Protein AF-0000000078039400 (afdb_homodimer)

Foldseek 3Di:
DAQFPDDDPPDDDDLCVVEPADPQDKDKDWGHDDPFKTKMKMKDAAFDKDDKDFAQFKKKKAWQAAWKWKDWAHDIDIAHHGGMDIHGHPTIMMIHCNHITMIIMMTGHDDD/DAQFPDDDPPDDDDLCVVEPADPQDKDKDWGHDDPFKTKMKMKDAAFDKDDKDFAQFKKKKAWQAAWKWKDWAHDIDIAHHGDMDIHGHPTIMMIHCNHITMIIMMTGHDDD

InterPro domains:
  IPR011051 RmlC-like cupin domain superfamily [SSF51182] (4-109)
  IPR013096 Cupin 2, conserved barrel [PF07883] (41-107)
  IPR014710 RmlC-like jelly roll fold [G3DSA:2.60.120.10] (1-111)

Secondary structure (DSSP, 8-state):
--SS-SS-BT--EEHHHHS---TT-EEEEEEEE-SSEEEEEEEE-TT-EEEEE--SSEEEEEEEESEEEEEETTEEEEEETTEEEEEPTTS-EEEE-SS-EEEEEEEE----/--SS-SS-BT--EEHHHHS---TT-EEEEEEEE-SSEEEEEEEE-TT-EEEEE--SSEEEEEEEESEEEEEETTEEEEEETTEEEEEPTTS-EEEE-SS-EEEEEEEE----

Organism: NCBI:txid764290

pLDDT: mean 97.68, std 2.99, range [77.19, 98.94]

Sequence (224 aa):
MAYIEKLAPAKVVDLKDEVPIEEEQMLSRTLVQRKDLGMTVFSLDKGQEIARHKSPGDAMVNLLSGQAKIEIGDEEFLVKAGQTILMPAGIPHALYAQEAFQMLLVVVKPEAMAYIEKLAPAKVVDLKDEVPIEEEQMLSRTLVQRKDLGMTVFSLDKGQEIARHKSPGDAMVNLLSGQAKIEIGDEEFLVKAGQTILMPAGIPHALYAQEAFQMLLVVVKPEA

Structure (mmCIF, N/CA/C/O backbone):
data_AF-0000000078039400-model_v1
#
loop_
_entity.id
_entity.type
_entity.pdbx_description
1 polymer 'Uncharacterized conserved protein, contains double-stranded beta-helix domain'
#
loop_
_atom_site.group_PDB
_atom_site.id
_atom_site.type_symbol
_atom_site.label_atom_id
_atom_site.label_alt_id
_atom_site.label_comp_id
_atom_site.label_asym_id
_atom_site.label_entity_id
_atom_site.label_seq_id
_atom_site.pdbx_PDB_ins_code
_atom_site.Cartn_x
_atom_site.Cartn_y
_atom_site.Cartn_z
_atom_site.occupancy
_atom_site.B_iso_or_equiv
_atom_site.auth_seq_id
_atom_site.auth_comp_id
_atom_site.auth_asym_id
_atom_site.auth_atom_id
_atom_site.pdbx_PDB_model_num
ATOM 1 N N . MET A 1 1 ? -6.129 -2.264 -20.484 1 77.88 1 MET A N 1
ATOM 2 C CA . MET A 1 1 ? -6.57 -1.128 -19.672 1 77.88 1 MET A CA 1
ATOM 3 C C . MET A 1 1 ? -5.836 -1.086 -18.344 1 77.88 1 MET A C 1
ATOM 5 O O . MET A 1 1 ? -5.598 -2.127 -17.719 1 77.88 1 MET A O 1
ATOM 9 N N . ALA A 1 2 ? -5.195 0.028 -18.031 1 93.25 2 ALA A N 1
ATOM 10 C CA . ALA A 1 2 ? -4.43 0.16 -16.781 1 93.25 2 ALA A CA 1
ATOM 11 C C . ALA A 1 2 ? -5.293 0.722 -15.664 1 93.25 2 ALA A C 1
ATOM 13 O O . ALA A 1 2 ? -5.977 1.731 -15.844 1 93.25 2 ALA A O 1
ATOM 14 N N . TYR A 1 3 ? -5.422 0.014 -14.555 1 97.5 3 TYR A N 1
ATOM 15 C CA . TYR A 1 3 ? -6.195 0.441 -13.391 1 97.5 3 TYR A CA 1
ATOM 16 C C . TYR A 1 3 ? -5.301 1.097 -12.352 1 97.5 3 TYR A C 1
ATOM 18 O O . TYR A 1 3 ? -5.785 1.795 -11.461 1 97.5 3 TYR A O 1
ATOM 26 N N . ILE A 1 4 ? -4.023 0.797 -12.359 1 98 4 ILE A N 1
ATOM 27 C CA . ILE A 1 4 ? -2.969 1.499 -11.633 1 98 4 ILE A CA 1
ATOM 28 C C . ILE A 1 4 ? -2.033 2.191 -12.625 1 98 4 ILE A C 1
ATOM 30 O O . ILE A 1 4 ? -1.442 1.539 -13.492 1 98 4 ILE A O 1
ATOM 34 N N . GLU A 1 5 ? -1.895 3.457 -12.406 1 95.81 5 GLU A N 1
ATOM 35 C CA . GLU A 1 5 ? -1.202 4.254 -13.414 1 95.81 5 GLU A CA 1
ATOM 36 C C . GLU A 1 5 ? 0.209 4.617 -12.961 1 95.81 5 GLU A C 1
ATOM 38 O O . GLU A 1 5 ? 0.554 4.438 -11.789 1 95.81 5 GLU A O 1
ATOM 43 N N . LYS A 1 6 ? 1.07 4.969 -13.938 1 93.81 6 LYS A N 1
ATOM 44 C CA . LYS A 1 6 ? 2.367 5.605 -13.734 1 93.81 6 LYS A CA 1
ATOM 45 C C . LYS A 1 6 ? 3.377 4.625 -13.148 1 93.81 6 LYS A C 1
ATOM 47 O O . LYS A 1 6 ? 4.387 5.035 -12.57 1 93.81 6 LYS A O 1
ATOM 52 N N . LEU A 1 7 ? 3.064 3.4 -13.016 1 94.94 7 LEU A N 1
ATOM 53 C CA . LEU A 1 7 ? 4.008 2.342 -12.672 1 94.94 7 LEU A CA 1
ATOM 54 C C . LEU A 1 7 ? 4.168 1.359 -13.828 1 94.94 7 LEU A C 1
ATOM 56 O O . LEU A 1 7 ? 3.176 0.858 -14.359 1 94.94 7 LEU A O 1
ATOM 60 N N . ALA A 1 8 ? 5.367 1.134 -14.281 1 93.06 8 ALA A N 1
ATOM 61 C CA . ALA A 1 8 ? 5.609 0.187 -15.367 1 93.06 8 ALA A CA 1
ATOM 62 C C . ALA A 1 8 ? 5.121 -1.21 -14.992 1 93.06 8 ALA A C 1
ATOM 64 O O . ALA A 1 8 ? 5.48 -1.737 -13.938 1 93.06 8 ALA A O 1
ATOM 65 N N . PRO A 1 9 ? 4.293 -1.768 -15.836 1 94.5 9 PRO A N 1
ATOM 66 C CA . PRO A 1 9 ? 3.854 -3.135 -15.547 1 94.5 9 PRO A CA 1
ATOM 67 C C . PRO A 1 9 ? 4.973 -4.16 -15.703 1 94.5 9 PRO A C 1
ATOM 69 O O . PRO A 1 9 ? 5.867 -3.98 -16.531 1 94.5 9 PRO A O 1
ATOM 72 N N . ALA A 1 10 ? 4.918 -5.203 -14.859 1 95.69 10 ALA A N 1
ATOM 73 C CA . ALA A 1 10 ? 5.863 -6.312 -14.945 1 95.69 10 ALA A CA 1
ATOM 74 C C . ALA A 1 10 ? 7.305 -5.812 -14.906 1 95.69 10 ALA A C 1
ATOM 76 O O . ALA A 1 10 ? 8.125 -6.191 -15.742 1 95.69 10 ALA A O 1
ATOM 77 N N . LYS A 1 11 ? 7.578 -4.941 -14.078 1 97.38 11 LYS A N 1
ATOM 78 C CA . LYS A 1 11 ? 8.906 -4.426 -13.75 1 97.38 11 LYS A CA 1
ATOM 79 C C . LYS A 1 11 ? 9.07 -4.242 -12.242 1 97.38 11 LYS A C 1
ATOM 81 O O . LYS A 1 11 ? 8.203 -3.68 -11.586 1 97.38 11 LYS A O 1
ATOM 86 N N . VAL A 1 12 ? 10.211 -4.742 -11.703 1 98.62 12 VAL A N 1
ATOM 87 C CA . VAL A 1 12 ? 10.508 -4.543 -10.289 1 98.62 12 VAL A CA 1
ATOM 88 C C . VAL A 1 12 ? 10.969 -3.107 -10.055 1 98.62 12 VAL A C 1
ATOM 90 O O . VAL A 1 12 ? 11.914 -2.639 -10.695 1 98.62 12 VAL A O 1
ATOM 93 N N . VAL A 1 13 ? 10.312 -2.438 -9.156 1 98.44 13 VAL A N 1
ATOM 94 C CA . VAL A 1 13 ? 10.695 -1.056 -8.891 1 98.44 13 VAL A CA 1
ATOM 95 C C . VAL A 1 13 ? 10.781 -0.83 -7.379 1 98.44 13 VAL A C 1
ATOM 97 O O . VAL A 1 13 ? 10.242 -1.616 -6.594 1 98.44 13 VAL A O 1
ATOM 100 N N . ASP A 1 14 ? 11.539 0.133 -6.957 1 98.44 14 ASP A N 1
ATOM 101 C CA . ASP A 1 14 ? 11.469 0.729 -5.625 1 98.44 14 ASP A CA 1
ATOM 102 C C . ASP A 1 14 ? 10.625 2.004 -5.641 1 98.44 14 ASP A C 1
ATOM 104 O O . ASP A 1 14 ? 11 2.994 -6.27 1 98.44 14 ASP A O 1
ATOM 108 N N . LEU A 1 15 ? 9.5 2.008 -4.953 1 98.56 15 LEU A N 1
ATOM 109 C CA . LEU A 1 15 ? 8.609 3.164 -4.98 1 98.56 15 LEU A CA 1
ATOM 110 C C . LEU A 1 15 ? 9.352 4.434 -4.582 1 98.56 15 LEU A C 1
ATOM 112 O O . LEU A 1 15 ? 9.016 5.527 -5.043 1 98.56 15 LEU A O 1
ATOM 116 N N . LYS A 1 16 ? 10.367 4.324 -3.807 1 98.5 16 LYS A N 1
ATOM 117 C CA . LYS A 1 16 ? 11.172 5.469 -3.393 1 98.5 16 LYS A CA 1
ATOM 118 C C . LYS A 1 16 ? 11.828 6.141 -4.594 1 98.5 16 LYS A C 1
ATOM 120 O O . LYS A 1 16 ? 11.953 7.367 -4.637 1 98.5 16 LYS A O 1
ATOM 125 N N . ASP A 1 17 ? 12.141 5.312 -5.543 1 97.94 17 ASP A N 1
ATOM 126 C CA . ASP A 1 17 ? 12.812 5.84 -6.727 1 97.94 17 ASP A CA 1
ATOM 127 C C . ASP A 1 17 ? 11.828 6.59 -7.625 1 97.94 17 ASP A C 1
ATOM 129 O O . ASP A 1 17 ? 12.242 7.391 -8.469 1 97.94 17 ASP A O 1
ATOM 133 N N . GLU A 1 18 ? 10.547 6.301 -7.477 1 97.62 18 GLU A N 1
ATOM 134 C CA . GLU A 1 18 ? 9.516 6.969 -8.266 1 97.62 18 GLU A CA 1
ATOM 135 C C . GLU A 1 18 ? 9.305 8.406 -7.785 1 97.62 18 GLU A C 1
ATOM 137 O O . GLU A 1 18 ? 8.789 9.242 -8.531 1 97.62 18 GLU A O 1
ATOM 142 N N . VAL A 1 19 ? 9.625 8.656 -6.523 1 98.5 19 VAL A N 1
ATOM 143 C CA . VAL A 1 19 ? 9.484 9.977 -5.918 1 98.5 19 VAL A CA 1
ATOM 144 C C . VAL A 1 19 ? 10.719 10.289 -5.074 1 98.5 19 VAL A C 1
ATOM 146 O O . VAL A 1 19 ? 10.641 10.359 -3.846 1 98.5 19 VAL A O 1
ATOM 149 N N . PRO A 1 20 ? 11.875 10.477 -5.668 1 98.5 20 PRO A N 1
ATOM 150 C CA . PRO A 1 20 ? 13.086 10.758 -4.887 1 98.5 20 PRO A CA 1
ATOM 151 C C . PRO A 1 20 ? 12.938 11.992 -3.996 1 98.5 20 PRO A C 1
ATOM 153 O O . PRO A 1 20 ? 12.117 12.867 -4.277 1 98.5 20 PRO A O 1
ATOM 156 N N . ILE A 1 21 ? 13.695 12.016 -2.928 1 98.62 21 ILE A N 1
ATOM 157 C CA . ILE A 1 21 ? 13.719 13.195 -2.066 1 98.62 21 ILE A CA 1
ATOM 158 C C . ILE A 1 21 ? 14.445 14.336 -2.777 1 98.62 21 ILE A C 1
ATOM 160 O O . ILE A 1 21 ? 15.555 14.156 -3.287 1 98.62 21 ILE A O 1
ATOM 164 N N . GLU A 1 22 ? 13.695 15.445 -2.887 1 98.31 22 GLU A N 1
ATOM 165 C CA . GLU A 1 22 ? 14.273 16.641 -3.479 1 98.31 22 GLU A CA 1
ATOM 166 C C . GLU A 1 22 ? 14.289 17.797 -2.484 1 98.31 22 GLU A C 1
ATOM 168 O O . GLU A 1 22 ? 13.344 17.969 -1.715 1 98.31 22 GLU A O 1
ATOM 173 N N . GLU A 1 23 ? 15.281 18.578 -2.607 1 97.69 23 GLU A N 1
ATOM 174 C CA . GLU A 1 23 ? 15.508 19.641 -1.636 1 97.69 23 GLU A CA 1
ATOM 175 C C . GLU A 1 23 ? 14.328 20.609 -1.599 1 97.69 23 GLU A C 1
ATOM 177 O O . GLU A 1 23 ? 13.914 21.125 -2.635 1 97.69 23 GLU A O 1
ATOM 182 N N . GLU A 1 24 ? 13.82 20.734 -0.396 1 97.62 24 GLU A N 1
ATOM 183 C CA . GLU A 1 24 ? 12.781 21.703 -0.08 1 97.62 24 GLU A CA 1
ATOM 184 C C . GLU A 1 24 ? 11.555 21.516 -0.961 1 97.62 24 GLU A C 1
ATOM 186 O O . GLU A 1 24 ? 10.898 22.484 -1.36 1 97.62 24 GLU A O 1
ATOM 191 N N . GLN A 1 25 ? 11.312 20.297 -1.341 1 97.25 25 GLN A N 1
ATOM 192 C CA . GLN A 1 25 ? 10.211 20.016 -2.252 1 97.25 25 GLN A CA 1
ATOM 193 C C . GLN A 1 25 ? 9.406 18.797 -1.787 1 97.25 25 GLN A C 1
ATOM 195 O O . GLN A 1 25 ? 9.891 18 -0.979 1 97.25 25 GLN A O 1
ATOM 200 N N . MET A 1 26 ? 8.203 18.812 -2.104 1 97.94 26 MET A N 1
ATOM 201 C CA . MET A 1 26 ? 7.375 17.609 -2.062 1 97.94 26 MET A CA 1
ATOM 202 C C . MET A 1 26 ? 7.117 17.078 -3.469 1 97.94 26 MET A C 1
ATOM 204 O O . MET A 1 26 ? 6.789 17.844 -4.375 1 97.94 26 MET A O 1
ATOM 208 N N . LEU A 1 27 ? 7.418 15.852 -3.705 1 98.44 27 LEU A N 1
ATOM 209 C CA . LEU A 1 27 ? 7.059 15.203 -4.961 1 98.44 27 LEU A CA 1
ATOM 210 C C . LEU A 1 27 ? 5.965 14.164 -4.742 1 98.44 27 LEU A C 1
ATOM 212 O O . LEU A 1 27 ? 5.805 13.648 -3.635 1 98.44 27 LEU A O 1
ATOM 216 N N . SER A 1 28 ? 5.223 13.953 -5.719 1 98.44 28 SER A N 1
ATOM 217 C CA . SER A 1 28 ? 4.184 12.938 -5.637 1 98.44 28 SER A CA 1
ATOM 218 C C . SER A 1 28 ? 3.98 12.242 -6.98 1 98.44 28 SER A C 1
ATOM 220 O O . SER A 1 28 ? 4.359 12.781 -8.023 1 98.44 28 SER A O 1
ATOM 222 N N . ARG A 1 29 ? 3.576 11.102 -6.922 1 98.44 29 ARG A N 1
ATOM 223 C CA . ARG A 1 29 ? 3.15 10.312 -8.07 1 98.44 29 ARG A CA 1
ATOM 224 C C . ARG A 1 29 ? 1.828 9.602 -7.781 1 98.44 29 ARG A C 1
ATOM 226 O O . ARG A 1 29 ? 1.763 8.719 -6.922 1 98.44 29 ARG A O 1
ATOM 233 N N . THR A 1 30 ? 0.755 9.977 -8.516 1 98.69 30 THR A N 1
ATOM 234 C CA . THR A 1 30 ? -0.566 9.391 -8.312 1 98.69 30 THR A CA 1
ATOM 235 C C . THR A 1 30 ? -0.722 8.109 -9.117 1 98.69 30 THR A C 1
ATOM 237 O O . THR A 1 30 ? -0.57 8.117 -10.344 1 98.69 30 THR A O 1
ATOM 240 N N . LEU A 1 31 ? -1.047 7.09 -8.469 1 98.69 31 LEU A N 1
ATOM 241 C CA . LEU A 1 31 ? -1.173 5.781 -9.102 1 98.69 31 LEU A CA 1
ATOM 242 C C . LEU A 1 31 ? -2.629 5.484 -9.445 1 98.69 31 LEU A C 1
ATOM 244 O O . LEU A 1 31 ? -2.912 4.789 -10.422 1 98.69 31 LEU A O 1
ATOM 248 N N . VAL A 1 32 ? -3.516 5.898 -8.594 1 98.62 32 VAL A N 1
ATOM 249 C CA . VAL A 1 32 ? -4.953 5.734 -8.766 1 98.62 32 VAL A CA 1
ATOM 250 C C . VAL A 1 32 ? -5.68 6.988 -8.281 1 98.62 32 VAL A C 1
ATOM 252 O O . VAL A 1 32 ? -5.391 7.5 -7.199 1 98.62 32 VAL A O 1
ATOM 255 N N . GLN A 1 33 ? -6.547 7.5 -9.039 1 97.69 33 GLN A N 1
ATOM 256 C CA . GLN A 1 33 ? -7.43 8.602 -8.664 1 97.69 33 GLN A CA 1
ATOM 257 C C . GLN A 1 33 ? -8.867 8.32 -9.102 1 97.69 33 GLN A C 1
ATOM 259 O O . GLN A 1 33 ? -9.219 8.508 -10.266 1 97.69 33 GLN A O 1
ATOM 264 N N . ARG A 1 34 ? -9.617 7.828 -8.234 1 97.5 34 ARG A N 1
ATOM 265 C CA . ARG A 1 34 ? -11.039 7.547 -8.406 1 97.5 34 ARG A CA 1
ATOM 266 C C . ARG A 1 34 ? -11.867 8.273 -7.352 1 97.5 34 ARG A C 1
ATOM 268 O O . ARG A 1 34 ? -11.32 8.82 -6.391 1 97.5 34 ARG A O 1
ATOM 275 N N . LYS A 1 35 ? -13.188 8.344 -7.582 1 96.5 35 LYS A N 1
ATOM 276 C CA . LYS A 1 35 ? -14.086 8.961 -6.605 1 96.5 35 LYS A CA 1
ATOM 277 C C . LYS A 1 35 ? -13.992 8.258 -5.254 1 96.5 35 LYS A C 1
ATOM 279 O O . LYS A 1 35 ? -14.078 8.898 -4.207 1 96.5 35 LYS A O 1
ATOM 284 N N . ASP A 1 36 ? -13.758 6.898 -5.262 1 97.62 36 ASP A N 1
ATOM 285 C CA . ASP A 1 36 ? -13.836 6.145 -4.012 1 97.62 36 ASP A CA 1
ATOM 286 C C . ASP A 1 36 ? -12.461 5.613 -3.607 1 97.62 36 ASP A C 1
ATOM 288 O O . ASP A 1 36 ? -12.344 4.836 -2.658 1 97.62 36 ASP A O 1
ATOM 292 N N . LEU A 1 37 ? -11.438 6.008 -4.371 1 98.44 37 LEU A N 1
ATOM 293 C CA . LEU A 1 37 ? -10.109 5.473 -4.09 1 98.44 37 LEU A CA 1
ATOM 294 C C . LEU A 1 37 ? -9.023 6.445 -4.531 1 98.44 37 LEU A C 1
ATOM 296 O O . LEU A 1 37 ? -9.086 7 -5.633 1 98.44 37 LEU A O 1
ATOM 300 N N . GLY A 1 38 ? -8.062 6.703 -3.746 1 98.5 38 GLY A N 1
ATOM 301 C CA . GLY A 1 38 ? -6.82 7.371 -4.09 1 98.5 38 GLY A CA 1
ATOM 302 C C . GLY A 1 38 ? -5.586 6.598 -3.666 1 98.5 38 GLY A C 1
ATOM 303 O O . GLY A 1 38 ? -5.547 6.035 -2.568 1 98.5 38 GLY A O 1
ATOM 304 N N . MET A 1 39 ? -4.629 6.43 -4.504 1 98.88 39 MET A N 1
ATOM 305 C CA . MET A 1 39 ? -3.32 5.852 -4.207 1 98.88 39 MET A CA 1
ATOM 306 C C . MET A 1 39 ? -2.199 6.746 -4.734 1 98.88 39 MET A C 1
ATOM 308 O O . MET A 1 39 ? -2.156 7.059 -5.926 1 98.88 39 MET A O 1
ATOM 312 N N . THR A 1 40 ? -1.377 7.195 -3.887 1 98.88 40 THR A N 1
ATOM 313 C CA . THR A 1 40 ? -0.328 8.141 -4.258 1 98.88 40 THR A CA 1
ATOM 314 C C . THR A 1 40 ? 0.963 7.836 -3.504 1 98.88 40 THR A C 1
ATOM 316 O O . THR A 1 40 ? 0.932 7.52 -2.312 1 98.88 40 THR A O 1
ATOM 319 N N . VAL A 1 41 ? 2.092 7.926 -4.168 1 98.88 41 VAL A N 1
ATOM 320 C CA . VAL A 1 41 ? 3.396 7.918 -3.518 1 98.88 41 VAL A CA 1
ATOM 321 C C . VAL A 1 41 ? 3.896 9.352 -3.348 1 98.88 41 VAL A C 1
ATOM 323 O O . VAL A 1 41 ? 3.785 10.164 -4.266 1 98.88 41 VAL A O 1
ATOM 326 N N . PHE A 1 42 ? 4.391 9.641 -2.16 1 98.88 42 PHE A N 1
ATOM 327 C CA . PHE A 1 42 ? 4.883 10.977 -1.853 1 98.88 42 PHE A CA 1
ATOM 328 C C . PHE A 1 42 ? 6.332 10.922 -1.378 1 98.88 42 PHE A C 1
ATOM 330 O O . PHE A 1 42 ? 6.758 9.938 -0.776 1 98.88 42 PHE A O 1
ATOM 337 N N . SER A 1 43 ? 7.004 11.984 -1.6 1 98.88 43 SER A N 1
ATOM 338 C CA . SER A 1 43 ? 8.234 12.305 -0.881 1 98.88 43 SER A CA 1
ATOM 339 C C . SER A 1 43 ? 8.211 13.734 -0.348 1 98.88 43 SER A C 1
ATOM 341 O O . SER A 1 43 ? 7.727 14.648 -1.024 1 98.88 43 SER A O 1
ATOM 343 N N . LEU A 1 44 ? 8.586 13.906 0.776 1 98.88 44 LEU A N 1
ATOM 344 C CA . LEU A 1 44 ? 8.703 15.211 1.414 1 98.88 44 LEU A CA 1
ATOM 345 C C . LEU A 1 44 ? 10.102 15.406 1.99 1 98.88 44 LEU A C 1
ATOM 347 O O . LEU A 1 44 ? 10.586 14.578 2.762 1 98.88 44 LEU A O 1
ATOM 351 N N . ASP A 1 45 ? 10.727 16.484 1.604 1 98.81 45 ASP A N 1
ATOM 352 C CA . ASP A 1 45 ? 11.992 16.844 2.256 1 98.81 45 ASP A CA 1
ATOM 353 C C . ASP A 1 45 ? 11.75 17.312 3.688 1 98.81 45 ASP A C 1
ATOM 355 O O . ASP A 1 45 ? 10.625 17.672 4.055 1 98.81 45 ASP A O 1
ATOM 359 N N . LYS A 1 46 ? 12.828 17.188 4.477 1 98.44 46 LYS A N 1
ATOM 360 C CA . LYS A 1 46 ? 12.766 17.688 5.852 1 98.44 46 LYS A CA 1
ATOM 361 C C . LYS A 1 46 ? 12.156 19.078 5.91 1 98.44 46 LYS A C 1
ATOM 363 O O . LYS A 1 46 ? 12.508 19.953 5.113 1 98.44 46 LYS A O 1
ATOM 368 N N . GLY A 1 47 ? 11.188 19.234 6.766 1 97.81 47 GLY A N 1
ATOM 369 C CA . GLY A 1 47 ? 10.594 20.547 6.984 1 97.81 47 GLY A CA 1
ATOM 370 C C . GLY A 1 47 ? 9.328 20.766 6.172 1 97.81 47 GLY A C 1
ATOM 371 O O . GLY A 1 47 ? 8.547 21.672 6.469 1 97.81 47 GLY A O 1
ATOM 372 N N . GLN A 1 48 ? 9.078 20.031 5.133 1 98.38 48 GLN A N 1
ATOM 373 C CA . GLN A 1 48 ? 7.844 20.109 4.359 1 98.38 48 GLN A CA 1
ATOM 374 C C . GLN A 1 48 ? 6.68 19.484 5.121 1 98.38 48 GLN A C 1
ATOM 376 O O . GLN A 1 48 ? 6.887 18.75 6.098 1 98.38 48 GLN A O 1
ATOM 381 N N . GLU A 1 49 ? 5.5 19.859 4.684 1 98.19 49 GLU A N 1
ATOM 382 C CA . GLU A 1 49 ? 4.324 19.344 5.379 1 98.19 49 GLU A CA 1
ATOM 383 C C . GLU A 1 49 ? 3.141 19.188 4.43 1 98.19 49 GLU A C 1
ATOM 385 O O . GLU A 1 49 ? 3.117 19.797 3.357 1 98.19 49 GLU A O 1
ATOM 390 N N . ILE A 1 50 ? 2.295 18.281 4.723 1 98.44 50 ILE A N 1
ATOM 391 C CA . ILE A 1 50 ? 0.93 18.266 4.207 1 98.44 50 ILE A CA 1
ATOM 392 C C . ILE A 1 50 ? -0.02 18.875 5.234 1 98.44 50 ILE A C 1
ATOM 394 O O . ILE A 1 50 ? -0.187 18.328 6.332 1 98.44 50 ILE A O 1
ATOM 398 N N . ALA A 1 51 ? -0.605 19.906 4.895 1 98.12 51 ALA A N 1
ATOM 399 C CA . ALA A 1 51 ? -1.385 20.734 5.809 1 98.12 51 ALA A CA 1
ATOM 400 C C . ALA A 1 51 ? -2.584 19.953 6.355 1 98.12 51 ALA A C 1
ATOM 402 O O . ALA A 1 51 ? -3.055 19 5.73 1 98.12 51 ALA A O 1
ATOM 403 N N . ARG A 1 52 ? -3.041 20.422 7.52 1 98.44 52 ARG A N 1
ATOM 404 C CA . ARG A 1 52 ? -4.172 19.797 8.203 1 98.44 52 ARG A CA 1
ATOM 405 C C . ARG A 1 52 ? -5.426 19.844 7.336 1 98.44 52 ARG A C 1
ATOM 407 O O . ARG A 1 52 ? -5.785 20.891 6.797 1 98.44 52 ARG A O 1
ATOM 414 N N . HIS A 1 53 ? -6.074 18.719 7.105 1 98.44 53 HIS A N 1
ATOM 415 C CA . HIS A 1 53 ? -7.301 18.594 6.332 1 98.44 53 HIS A CA 1
ATOM 416 C C . HIS A 1 53 ? -8.07 17.328 6.734 1 98.44 53 HIS A C 1
ATOM 418 O O . HIS A 1 53 ? -7.613 16.562 7.578 1 98.44 53 HIS A O 1
ATOM 424 N N . LYS A 1 54 ? -9.25 17.156 6.234 1 97.38 54 LYS A N 1
ATOM 425 C CA . LYS A 1 54 ? -10.047 15.945 6.469 1 97.38 54 LYS A CA 1
ATOM 426 C C . LYS A 1 54 ? -10.32 15.211 5.16 1 97.38 54 LYS A C 1
ATOM 428 O O . LYS A 1 54 ? -10.383 15.82 4.094 1 97.38 54 LYS A O 1
ATOM 433 N N . SER A 1 55 ? -10.391 13.938 5.203 1 96.75 55 SER A N 1
ATOM 434 C CA . SER A 1 55 ? -10.766 13.094 4.074 1 96.75 55 SER A CA 1
ATOM 435 C C . SER A 1 55 ? -12.109 12.414 4.324 1 96.75 55 SER A C 1
ATOM 437 O O . SER A 1 55 ? -12.398 12 5.445 1 96.75 55 SER A O 1
ATOM 439 N N . PRO A 1 56 ? -12.93 12.305 3.291 1 97.19 56 PRO A N 1
ATOM 440 C CA . PRO A 1 56 ? -14.18 11.555 3.453 1 97.19 56 PRO A CA 1
ATOM 441 C C . PRO A 1 56 ? -13.953 10.055 3.625 1 97.19 56 PRO A C 1
ATOM 443 O O . PRO A 1 56 ? -14.891 9.312 3.924 1 97.19 56 PRO A O 1
ATOM 446 N N . GLY A 1 57 ? -12.773 9.547 3.471 1 98.31 57 GLY A N 1
ATOM 447 C CA . GLY A 1 57 ? -12.422 8.141 3.607 1 98.31 57 GLY A CA 1
ATOM 448 C C . GLY A 1 57 ? -11.305 7.906 4.605 1 98.31 57 GLY A C 1
ATOM 449 O O . GLY A 1 57 ? -10.75 8.859 5.164 1 98.31 57 GLY A O 1
ATOM 450 N N . ASP A 1 58 ? -11.055 6.656 4.887 1 98.75 58 ASP A N 1
ATOM 451 C CA . ASP A 1 58 ? -9.875 6.277 5.664 1 98.75 58 ASP A CA 1
ATOM 452 C C . ASP A 1 58 ? -8.602 6.434 4.844 1 98.75 58 ASP A C 1
ATOM 454 O O . ASP A 1 58 ? -8.57 6.09 3.658 1 98.75 58 ASP A O 1
ATOM 458 N N . ALA A 1 59 ? -7.613 6.973 5.445 1 98.81 59 ALA A N 1
ATOM 459 C CA . ALA A 1 59 ? -6.312 7.141 4.797 1 98.81 59 ALA A CA 1
ATOM 460 C C . ALA A 1 59 ? -5.242 6.301 5.488 1 98.81 59 ALA A C 1
ATOM 462 O O . ALA A 1 59 ? -5.039 6.418 6.699 1 98.81 59 ALA A O 1
ATOM 463 N N . MET A 1 60 ? -4.645 5.434 4.777 1 98.88 60 MET A N 1
ATOM 464 C CA . MET A 1 60 ? -3.568 4.59 5.285 1 98.88 60 MET A CA 1
ATOM 465 C C . MET A 1 60 ? -2.215 5.066 4.77 1 98.88 60 MET A C 1
ATOM 467 O O . MET A 1 60 ? -2.004 5.152 3.557 1 98.88 60 MET A O 1
ATOM 471 N N . VAL A 1 61 ? -1.361 5.383 5.664 1 98.81 61 VAL A N 1
ATOM 472 C CA . VAL A 1 61 ? -0.006 5.832 5.363 1 98.81 61 VAL A CA 1
ATOM 473 C C . VAL A 1 61 ? 0.989 4.719 5.684 1 98.81 61 VAL A C 1
ATOM 475 O O . VAL A 1 61 ? 1.042 4.23 6.812 1 98.81 61 VAL A O 1
ATOM 478 N N . ASN A 1 62 ? 1.679 4.25 4.738 1 98.88 62 ASN A N 1
ATOM 479 C CA . ASN A 1 62 ? 2.826 3.371 4.922 1 98.88 62 ASN A CA 1
ATOM 480 C C . ASN A 1 62 ? 4.137 4.086 4.609 1 98.88 62 ASN A C 1
ATOM 482 O O . ASN A 1 62 ? 4.379 4.477 3.465 1 98.88 62 ASN A O 1
ATOM 486 N N . LEU A 1 63 ? 4.945 4.262 5.613 1 98.81 63 LEU A N 1
ATOM 487 C CA . LEU A 1 63 ? 6.203 4.969 5.391 1 98.81 63 LEU A CA 1
ATOM 488 C C . LEU A 1 63 ? 7.23 4.051 4.734 1 98.81 63 LEU A C 1
ATOM 490 O O . LEU A 1 63 ? 7.469 2.938 5.207 1 98.81 63 LEU A O 1
ATOM 494 N N . LEU A 1 64 ? 7.773 4.496 3.688 1 98.75 64 LEU A N 1
ATOM 495 C CA . LEU A 1 64 ? 8.75 3.729 2.926 1 98.75 64 LEU A CA 1
ATOM 496 C C . LEU A 1 64 ? 10.172 4.062 3.369 1 98.75 64 LEU A C 1
ATOM 498 O O . LEU A 1 64 ? 11.07 3.225 3.273 1 98.75 64 LEU A O 1
ATOM 502 N N . SER A 1 65 ? 10.391 5.254 3.74 1 98.62 65 SER A N 1
ATOM 503 C CA . SER A 1 65 ? 11.656 5.742 4.258 1 98.62 65 SER A CA 1
ATOM 504 C C . SER A 1 65 ? 11.453 6.91 5.219 1 98.62 65 SER A C 1
ATOM 506 O O . SER A 1 65 ? 10.398 7.547 5.211 1 98.62 65 SER A O 1
ATOM 508 N N . GLY A 1 66 ? 12.438 7.184 6.082 1 98.38 66 GLY A N 1
ATOM 509 C CA . GLY A 1 66 ? 12.469 8.375 6.91 1 98.38 66 GLY A CA 1
ATOM 510 C C . GLY A 1 66 ? 11.539 8.297 8.109 1 98.38 66 GLY A C 1
ATOM 511 O O . GLY A 1 66 ? 11.383 7.234 8.711 1 98.38 66 GLY A O 1
ATOM 512 N N . GLN A 1 67 ? 11.102 9.461 8.477 1 98.5 67 GLN A N 1
ATOM 513 C CA . GLN A 1 67 ? 10.273 9.594 9.672 1 98.5 67 GLN A CA 1
ATOM 514 C C . GLN A 1 67 ? 9.297 10.758 9.531 1 98.5 67 GLN A C 1
ATOM 516 O O . GLN A 1 67 ? 9.688 11.859 9.148 1 98.5 67 GLN A O 1
ATOM 521 N N . ALA A 1 68 ? 8.047 10.516 9.891 1 98.75 68 ALA A N 1
ATOM 522 C CA . ALA A 1 68 ? 6.996 11.523 9.812 1 98.75 68 ALA A CA 1
ATOM 523 C C . ALA A 1 68 ? 6.363 11.758 11.18 1 98.75 68 ALA A C 1
ATOM 525 O O . ALA A 1 68 ? 6.152 10.812 11.945 1 98.75 68 ALA A O 1
ATOM 526 N N . LYS A 1 69 ? 6.145 12.945 11.484 1 98.81 69 LYS A N 1
ATOM 527 C CA . LYS A 1 69 ? 5.207 13.297 12.547 1 98.81 69 LYS A CA 1
ATOM 528 C C . LYS A 1 69 ? 3.795 13.477 11.992 1 98.81 69 LYS A C 1
ATOM 530 O O . LYS A 1 69 ? 3.561 14.344 11.148 1 98.81 69 LYS A O 1
ATOM 535 N N . ILE A 1 70 ? 2.836 12.719 12.461 1 98.88 70 ILE A N 1
ATOM 536 C CA . ILE A 1 70 ? 1.474 12.742 11.938 1 98.88 70 ILE A CA 1
ATOM 537 C C . ILE A 1 70 ? 0.501 13.141 13.047 1 98.88 70 ILE A C 1
ATOM 539 O O . ILE A 1 70 ? 0.503 12.547 14.125 1 98.88 70 ILE A O 1
ATOM 543 N N . GLU A 1 71 ? -0.227 14.117 12.742 1 98.75 71 GLU A N 1
ATOM 544 C CA . GLU A 1 71 ? -1.28 14.562 13.648 1 98.75 71 GLU A CA 1
ATOM 545 C C . GLU A 1 71 ? -2.637 13.992 13.242 1 98.75 71 GLU A C 1
ATOM 547 O O . GLU A 1 71 ? -3.035 14.109 12.078 1 98.75 71 GLU A O 1
ATOM 552 N N . ILE A 1 72 ? -3.305 13.406 14.188 1 98.62 72 ILE A N 1
ATOM 553 C CA . ILE A 1 72 ? -4.672 12.93 14 1 98.62 72 ILE A CA 1
ATOM 554 C C . ILE A 1 72 ? -5.559 13.461 15.125 1 98.62 72 ILE A C 1
ATOM 556 O O . ILE A 1 72 ? -5.398 13.086 16.281 1 98.62 72 ILE A O 1
ATOM 560 N N . GLY A 1 73 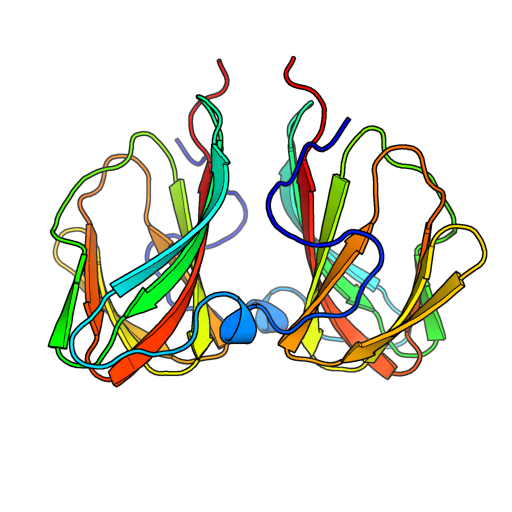? -6.547 14.266 14.695 1 97.94 73 GLY A N 1
ATOM 561 C CA . GLY A 1 73 ? -7.273 14.953 15.742 1 97.94 73 GLY A CA 1
ATOM 562 C C . GLY A 1 73 ? -6.375 15.75 16.672 1 97.94 73 GLY A C 1
ATOM 563 O O . GLY A 1 73 ? -5.66 16.656 16.234 1 97.94 73 GLY A O 1
ATOM 564 N N . ASP A 1 74 ? -6.332 15.328 17.891 1 97.12 74 ASP A N 1
ATOM 565 C CA . ASP A 1 74 ? -5.551 16.062 18.875 1 97.12 74 ASP A CA 1
ATOM 566 C C . ASP A 1 74 ? -4.32 15.273 19.312 1 97.12 74 ASP A C 1
ATOM 568 O O . ASP A 1 74 ? -3.633 15.656 20.266 1 97.12 74 ASP A O 1
ATOM 572 N N . GLU A 1 75 ? -4.062 14.227 18.625 1 98.31 75 GLU A N 1
ATOM 573 C CA . GLU A 1 75 ? -2.941 13.359 18.984 1 98.31 75 GLU A CA 1
ATOM 574 C C . GLU A 1 75 ? -1.842 13.414 17.938 1 98.31 75 GLU A C 1
ATOM 576 O O . GLU A 1 75 ? -2.111 13.695 16.766 1 98.31 75 GLU A O 1
ATOM 581 N N . GLU A 1 76 ? -0.631 13.172 18.406 1 98.44 76 GLU A N 1
ATOM 582 C CA . GLU A 1 76 ? 0.53 13.141 17.516 1 98.44 76 GLU A CA 1
ATOM 583 C C . GLU A 1 76 ? 1.229 11.789 17.562 1 98.44 76 GLU A C 1
ATOM 585 O O . GLU A 1 76 ? 1.373 11.195 18.641 1 98.44 76 GLU A O 1
ATOM 590 N N . PHE A 1 77 ? 1.679 11.367 16.453 1 98.75 77 PHE A N 1
ATOM 591 C CA . PHE A 1 77 ? 2.34 10.078 16.297 1 98.75 77 PHE A CA 1
ATOM 592 C C . PHE A 1 77 ? 3.635 10.219 15.516 1 98.75 77 PHE A C 1
ATOM 594 O O . PHE A 1 77 ? 3.686 10.945 14.523 1 98.75 77 PHE A O 1
ATOM 601 N N . LEU A 1 78 ? 4.652 9.562 15.984 1 98.69 78 LEU A N 1
ATOM 602 C CA . LEU A 1 78 ? 5.863 9.398 15.188 1 98.69 78 LEU A CA 1
ATOM 603 C C . LEU A 1 78 ? 5.832 8.086 14.414 1 98.69 78 LEU A C 1
ATOM 605 O O . LEU A 1 78 ? 5.672 7.02 15.008 1 98.69 78 LEU A O 1
ATOM 609 N N . VAL A 1 79 ? 5.93 8.18 13.109 1 98.69 79 VAL A N 1
ATOM 610 C CA . VAL A 1 79 ? 5.883 7.004 12.242 1 98.69 79 VAL A CA 1
ATOM 611 C C . VAL A 1 79 ? 7.195 6.879 11.477 1 98.69 79 VAL A C 1
ATOM 613 O O . VAL A 1 79 ? 7.633 7.828 10.82 1 98.69 79 VAL A O 1
ATOM 616 N N . LYS A 1 80 ? 7.801 5.688 11.5 1 98.56 80 LYS A N 1
ATOM 617 C CA . LYS A 1 80 ? 9.102 5.469 10.867 1 98.56 80 LYS A CA 1
ATOM 618 C C . LYS A 1 80 ? 8.984 4.527 9.68 1 98.56 80 LYS A C 1
ATOM 620 O O . LYS A 1 80 ? 7.953 3.879 9.484 1 98.56 80 LYS A O 1
ATOM 625 N N . ALA A 1 81 ? 10.133 4.504 8.922 1 98.38 81 ALA A N 1
ATOM 626 C CA . ALA A 1 81 ? 10.18 3.619 7.758 1 98.38 81 ALA A CA 1
ATOM 627 C C . ALA A 1 81 ? 9.695 2.217 8.117 1 98.38 81 ALA A C 1
ATOM 629 O O . ALA A 1 81 ? 10.125 1.645 9.117 1 98.38 81 ALA A O 1
ATOM 630 N N . GLY A 1 82 ? 8.758 1.74 7.328 1 98 82 GLY A N 1
ATOM 631 C CA . GLY A 1 82 ? 8.25 0.395 7.539 1 98 82 GLY A CA 1
ATOM 632 C C . GLY A 1 82 ? 6.969 0.362 8.352 1 98 82 GLY A C 1
ATOM 633 O O . GLY A 1 82 ? 6.254 -0.644 8.359 1 98 82 GLY A O 1
ATOM 634 N N . GLN A 1 83 ? 6.656 1.442 9.008 1 98.62 83 GLN A N 1
ATOM 635 C CA . GLN A 1 83 ? 5.469 1.497 9.859 1 98.62 83 GLN A CA 1
ATOM 636 C C . GLN A 1 83 ? 4.289 2.125 9.117 1 98.62 83 GLN A C 1
ATOM 638 O O . GLN A 1 83 ? 4.48 2.799 8.102 1 98.62 83 GLN A O 1
ATOM 643 N N . THR A 1 84 ? 3.102 1.846 9.609 1 98.88 84 THR A N 1
ATOM 644 C CA . THR A 1 84 ? 1.836 2.256 9.008 1 98.88 84 THR A CA 1
ATOM 645 C C . THR A 1 84 ? 0.919 2.883 10.055 1 98.88 84 THR A C 1
ATOM 647 O O . THR A 1 84 ? 0.941 2.49 11.219 1 98.88 84 THR A O 1
ATOM 650 N N . ILE A 1 85 ? 0.161 3.826 9.641 1 98.88 85 ILE A N 1
ATOM 651 C CA . ILE A 1 85 ?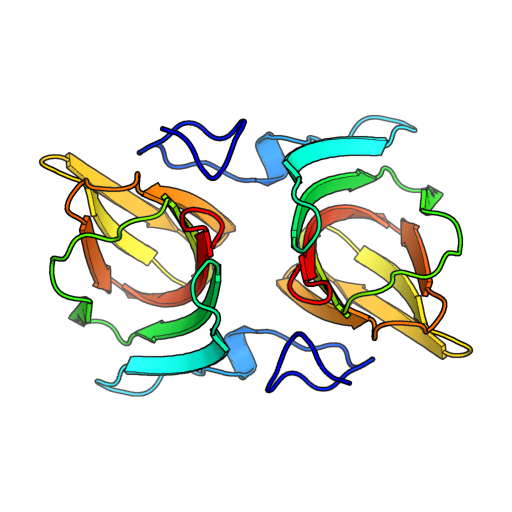 -0.89 4.359 10.5 1 98.88 85 ILE A CA 1
ATOM 652 C C . ILE A 1 85 ? -2.148 4.621 9.672 1 98.88 85 ILE A C 1
ATOM 654 O O . ILE A 1 85 ? -2.064 4.996 8.5 1 98.88 85 ILE A O 1
ATOM 658 N N . LEU A 1 86 ? -3.27 4.344 10.289 1 98.75 86 LEU A N 1
ATOM 659 C CA . LEU A 1 86 ? -4.566 4.609 9.68 1 98.75 86 LEU A CA 1
ATOM 660 C C . LEU A 1 86 ? -5.172 5.898 10.227 1 98.75 86 LEU A C 1
ATOM 662 O O . LEU A 1 86 ? -5.383 6.023 11.438 1 98.75 86 LEU A O 1
ATOM 666 N N . MET A 1 87 ? -5.41 6.82 9.359 1 98.69 87 MET A N 1
ATOM 667 C CA . MET A 1 87 ? -6.094 8.062 9.695 1 98.69 87 MET A CA 1
ATOM 668 C C . MET A 1 87 ? -7.574 7.98 9.344 1 98.69 87 MET A C 1
ATOM 670 O O . MET A 1 87 ? -7.93 7.883 8.164 1 98.69 87 MET A O 1
ATOM 674 N N . PRO A 1 88 ? -8.438 8.078 10.328 1 98.31 88 PRO A N 1
ATOM 675 C CA . PRO A 1 88 ? -9.852 7.77 10.109 1 98.31 88 PRO A CA 1
ATOM 676 C C . PRO A 1 88 ? -10.578 8.852 9.305 1 98.31 88 PRO A C 1
ATOM 678 O O . PRO A 1 88 ? -10.266 10.039 9.438 1 98.31 88 PRO A O 1
ATOM 681 N N . ALA A 1 89 ? -11.609 8.375 8.57 1 98.31 89 ALA A N 1
ATOM 682 C CA . ALA A 1 89 ? -12.477 9.273 7.812 1 98.31 89 ALA A CA 1
ATOM 683 C C . ALA A 1 89 ? -13.094 10.336 8.719 1 98.31 89 ALA A C 1
ATOM 685 O O . ALA A 1 89 ? -13.523 10.039 9.836 1 98.31 8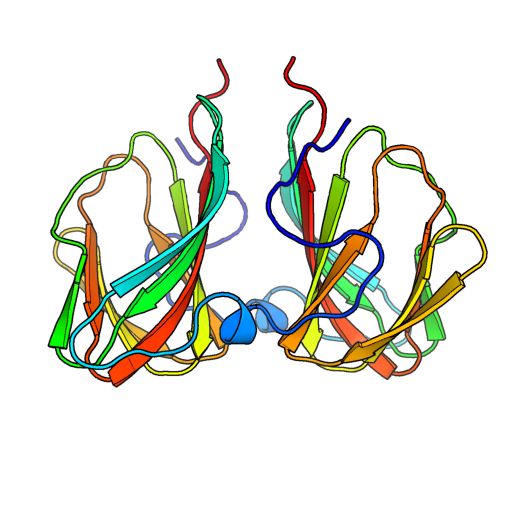9 ALA A O 1
ATOM 686 N N . GLY A 1 90 ? -13.023 11.531 8.203 1 97.62 90 GLY A N 1
ATOM 687 C CA . GLY A 1 90 ? -13.711 12.617 8.891 1 97.62 90 GLY A CA 1
ATOM 688 C C . GLY A 1 90 ? -12.906 13.211 10.031 1 97.62 90 GLY A C 1
ATOM 689 O O . GLY A 1 90 ? -13.336 14.18 10.656 1 97.62 90 GLY A O 1
ATOM 690 N N . ILE A 1 91 ? -11.797 12.672 10.43 1 98.12 91 ILE A N 1
ATOM 691 C CA . ILE A 1 91 ? -10.945 13.188 11.492 1 98.12 91 ILE A CA 1
ATOM 692 C C . ILE A 1 91 ? -9.773 13.969 10.898 1 98.12 91 ILE A C 1
ATOM 694 O O . ILE A 1 91 ? -9.031 13.445 10.062 1 98.12 91 ILE A O 1
ATOM 698 N N . PRO A 1 92 ? -9.625 15.18 11.328 1 98.56 92 PRO A N 1
ATOM 699 C CA . PRO A 1 92 ? -8.523 15.984 10.781 1 98.56 92 PRO A CA 1
ATOM 700 C C . PRO A 1 92 ? -7.16 15.352 11.023 1 98.56 92 PRO A C 1
ATOM 702 O O . PRO A 1 92 ? -6.918 14.773 12.086 1 98.56 92 PRO A O 1
ATOM 705 N N . HIS A 1 93 ? -6.285 15.484 10.039 1 98.88 93 HIS A N 1
ATOM 706 C CA . HIS A 1 93 ? -4.93 14.969 10.156 1 98.88 93 HIS A CA 1
ATOM 707 C C . HIS A 1 93 ? -3.941 15.82 9.367 1 98.88 93 HIS A C 1
ATOM 709 O O . HIS A 1 93 ? -4.336 16.547 8.453 1 98.88 93 HIS A O 1
ATOM 715 N N . ALA A 1 94 ? -2.695 15.82 9.742 1 98.81 94 ALA A N 1
ATOM 716 C CA . ALA A 1 94 ? -1.574 16.516 9.109 1 98.81 94 ALA A CA 1
ATOM 717 C C . ALA A 1 94 ? -0.305 15.664 9.172 1 98.81 94 ALA A C 1
ATOM 719 O O . ALA A 1 94 ? -0.15 14.828 10.062 1 98.81 94 ALA A O 1
ATOM 720 N N . LEU A 1 95 ? 0.552 15.859 8.211 1 98.88 95 LEU A N 1
ATOM 721 C CA . LEU A 1 95 ? 1.837 15.172 8.18 1 98.88 95 LEU A CA 1
ATOM 722 C C . LEU A 1 95 ? 2.988 16.172 8.133 1 98.88 95 LEU A C 1
ATOM 724 O O . LEU A 1 95 ? 2.951 17.125 7.352 1 98.88 95 LEU A O 1
ATOM 728 N N . TYR A 1 96 ? 3.977 15.961 8.922 1 98.62 96 TYR A N 1
ATOM 729 C CA . TYR A 1 96 ? 5.164 16.797 8.984 1 98.62 96 TYR A CA 1
ATOM 730 C C . TYR A 1 96 ? 6.43 15.969 8.797 1 98.62 96 TYR A C 1
ATOM 732 O O . TYR A 1 96 ? 6.59 14.922 9.422 1 98.62 96 TYR A O 1
ATOM 740 N N . ALA A 1 97 ? 7.324 16.469 7.906 1 98.62 97 ALA A N 1
ATOM 741 C CA . ALA A 1 97 ? 8.594 15.773 7.688 1 98.62 97 ALA A CA 1
ATOM 742 C C . ALA A 1 97 ? 9.625 16.188 8.727 1 98.62 97 ALA A C 1
ATOM 744 O O . ALA A 1 97 ? 10.469 17.047 8.477 1 98.62 97 ALA A O 1
ATOM 745 N N . GLN A 1 98 ? 9.555 15.5 9.812 1 95.44 98 GLN A N 1
ATOM 746 C CA . GLN A 1 98 ? 10.625 15.688 10.781 1 95.44 98 GLN A CA 1
ATOM 747 C C . GLN A 1 98 ? 11.984 15.344 10.172 1 95.44 98 GLN A C 1
ATOM 749 O O . GLN A 1 98 ? 12.977 16.031 10.43 1 95.44 98 GLN A O 1
ATOM 754 N N . GLU A 1 99 ? 12.047 14.273 9.562 1 98.12 99 GLU A N 1
ATOM 755 C CA . GLU A 1 99 ? 13.055 13.867 8.586 1 98.12 99 GLU A CA 1
ATOM 756 C C . GLU A 1 99 ? 12.43 13.656 7.207 1 98.12 99 GLU A C 1
ATOM 758 O O . GLU A 1 99 ? 11.234 13.367 7.102 1 98.12 99 GLU A O 1
ATOM 763 N N . ALA A 1 100 ? 13.344 13.898 6.23 1 98.81 100 ALA A N 1
ATOM 764 C CA . ALA A 1 100 ? 12.82 13.57 4.906 1 98.81 100 ALA A CA 1
ATOM 765 C C . ALA A 1 100 ? 12.234 12.164 4.883 1 98.81 100 ALA A C 1
ATOM 767 O O . ALA A 1 100 ? 12.797 11.242 5.484 1 98.81 100 ALA A O 1
ATOM 768 N N . PHE A 1 101 ? 11.102 12.016 4.207 1 98.88 101 PHE A N 1
ATOM 769 C CA . PHE A 1 101 ? 10.516 10.688 4.164 1 98.88 101 PHE A CA 1
ATOM 770 C C . PHE A 1 101 ? 9.797 10.453 2.84 1 98.88 101 PHE A C 1
ATOM 772 O O . PHE A 1 101 ? 9.547 11.398 2.088 1 98.88 101 PHE A O 1
ATOM 779 N N . GLN A 1 102 ? 9.5 9.219 2.535 1 98.88 102 GLN A N 1
ATOM 780 C CA . GLN A 1 102 ? 8.664 8.734 1.439 1 98.88 102 GLN A CA 1
ATOM 781 C C . GLN A 1 102 ? 7.559 7.816 1.95 1 98.88 102 GLN A C 1
ATOM 783 O O . GLN A 1 102 ? 7.75 7.102 2.939 1 98.88 102 GLN A O 1
ATOM 788 N N . MET A 1 103 ? 6.395 7.879 1.245 1 98.88 103 MET A N 1
ATOM 789 C CA . MET A 1 103 ? 5.273 7.086 1.737 1 98.88 103 MET A CA 1
ATOM 790 C C . MET A 1 103 ? 4.379 6.633 0.586 1 98.88 103 MET A C 1
ATOM 792 O O . MET A 1 103 ? 4.383 7.242 -0.484 1 98.88 103 MET A O 1
ATOM 796 N N . LEU A 1 104 ? 3.76 5.508 0.796 1 98.94 104 LEU A N 1
ATOM 797 C CA . LEU A 1 104 ? 2.576 5.125 0.035 1 98.94 104 LEU A CA 1
ATOM 798 C C . LEU A 1 104 ? 1.302 5.5 0.784 1 98.94 104 LEU A C 1
ATOM 800 O O . LEU A 1 104 ? 1.105 5.086 1.93 1 98.94 104 LEU A O 1
ATOM 804 N N . LEU A 1 105 ? 0.461 6.367 0.209 1 98.94 105 LEU A N 1
ATOM 805 C CA . LEU A 1 105 ? -0.827 6.789 0.748 1 98.94 105 LEU A CA 1
ATOM 806 C C . LEU A 1 105 ? -1.977 6.125 -0.001 1 98.94 105 LEU A C 1
ATOM 808 O O . LEU A 1 105 ? -2.045 6.191 -1.23 1 98.94 105 LEU A O 1
ATOM 812 N N . VAL A 1 106 ? -2.803 5.41 0.68 1 98.94 106 VAL A N 1
ATOM 813 C CA . VAL A 1 106 ? -4.027 4.848 0.117 1 98.94 106 VAL A CA 1
ATOM 814 C C . VAL A 1 106 ? -5.238 5.43 0.839 1 98.94 106 VAL A C 1
ATOM 816 O O . VAL A 1 106 ? -5.367 5.289 2.059 1 98.94 106 VAL A O 1
ATOM 819 N N . VAL A 1 107 ? -6.07 6.109 0.152 1 98.81 107 VAL A N 1
ATOM 820 C CA . VAL A 1 107 ? -7.301 6.672 0.696 1 98.81 107 VAL A CA 1
ATOM 821 C C . VAL A 1 107 ? -8.5 5.906 0.154 1 98.81 107 VAL A C 1
ATOM 823 O O . VAL A 1 107 ? -8.742 5.891 -1.056 1 98.81 107 VAL A O 1
ATOM 826 N N . VAL A 1 108 ? -9.203 5.227 0.991 1 98.81 108 VAL A N 1
ATOM 827 C CA . VAL A 1 108 ? -10.398 4.473 0.628 1 98.81 108 VAL A CA 1
ATOM 828 C C . VAL A 1 108 ? -11.641 5.23 1.083 1 98.81 108 VAL A C 1
ATOM 830 O O . VAL A 1 108 ? -11.852 5.422 2.281 1 98.81 108 VAL A O 1
ATOM 833 N N . LYS A 1 109 ? -12.398 5.656 0.149 1 98.25 109 LYS A N 1
ATOM 834 C CA . LYS A 1 109 ? -13.555 6.512 0.374 1 98.25 109 LYS A CA 1
ATOM 835 C C . LYS A 1 109 ? -14.859 5.738 0.177 1 98.25 109 LYS A C 1
ATOM 837 O O . LYS A 1 109 ? -14.836 4.578 -0.234 1 98.25 109 LYS A O 1
ATOM 842 N N . PRO A 1 110 ? -16.016 6.348 0.565 1 95.62 110 PRO A N 1
ATOM 843 C CA . PRO A 1 110 ? -17.281 5.652 0.314 1 95.62 110 PRO A CA 1
ATOM 844 C C . PRO A 1 110 ? -17.453 5.234 -1.146 1 95.62 110 PRO A C 1
ATOM 846 O O . PRO A 1 110 ? -17.047 5.973 -2.051 1 95.62 110 PRO A O 1
ATOM 849 N N . GLU A 1 111 ? -18.016 4.023 -1.298 1 92.38 111 GLU A N 1
ATOM 850 C CA . GLU A 1 111 ? -18.266 3.551 -2.656 1 92.38 111 GLU A CA 1
ATOM 851 C C . GLU A 1 111 ? -19.219 4.484 -3.4 1 92.38 111 GLU A C 1
ATOM 853 O O . GLU A 1 111 ? -20.141 5.043 -2.807 1 92.38 111 GLU A O 1
ATOM 858 N N . ALA A 1 112 ? -19.031 4.734 -4.641 1 77.19 112 ALA A N 1
ATOM 859 C CA . ALA A 1 112 ? -19.906 5.578 -5.457 1 77.19 112 ALA A CA 1
ATOM 860 C C . ALA A 1 112 ? -21.25 4.891 -5.723 1 77.19 112 ALA A C 1
ATOM 862 O O . ALA A 1 112 ? -21.328 3.662 -5.727 1 77.19 112 ALA A O 1
ATOM 863 N N . MET B 1 1 ? -17.766 5.109 10.406 1 78.12 1 MET B N 1
ATOM 864 C CA . MET B 1 1 ? -17.75 4.043 9.406 1 78.12 1 MET B CA 1
ATOM 865 C C . MET B 1 1 ? -16.328 3.748 8.945 1 78.12 1 MET B C 1
ATOM 867 O O . MET B 1 1 ? -15.523 4.668 8.781 1 78.12 1 MET B O 1
ATOM 871 N N . ALA B 1 2 ? -15.875 2.494 9.047 1 93.31 2 ALA B N 1
ATOM 872 C CA . ALA B 1 2 ? -14.516 2.117 8.672 1 93.31 2 ALA B CA 1
ATOM 873 C C . ALA B 1 2 ? -14.453 1.658 7.219 1 93.31 2 ALA B C 1
ATOM 875 O O . ALA B 1 2 ? -15.258 0.832 6.789 1 93.31 2 ALA B O 1
ATOM 876 N N . TYR B 1 3 ? -13.633 2.293 6.395 1 97.56 3 TYR B N 1
ATOM 877 C CA . TYR B 1 3 ? -13.461 1.945 4.988 1 97.56 3 TYR B CA 1
ATOM 878 C C . TYR B 1 3 ? -12.25 1.033 4.797 1 97.56 3 TYR B C 1
ATOM 880 O O . TYR B 1 3 ? -12.117 0.377 3.762 1 97.56 3 TYR B O 1
ATOM 888 N N . ILE B 1 4 ? -11.312 1.058 5.711 1 98.06 4 ILE B N 1
ATOM 889 C CA . ILE B 1 4 ? -10.227 0.094 5.855 1 98.06 4 ILE B CA 1
ATOM 890 C C . ILE B 1 4 ? -10.398 -0.688 7.156 1 98.06 4 ILE B C 1
ATOM 892 O O . ILE B 1 4 ? -10.453 -0.1 8.234 1 98.06 4 ILE B O 1
ATOM 896 N N . GLU B 1 5 ? -10.406 -1.965 7 1 96.12 5 GLU B N 1
ATOM 897 C CA . GLU B 1 5 ? -10.789 -2.799 8.141 1 96.12 5 GLU B CA 1
ATOM 898 C C . GLU B 1 5 ? -9.57 -3.486 8.75 1 96.12 5 GLU B C 1
ATOM 900 O O . GLU B 1 5 ? -8.484 -3.486 8.156 1 96.12 5 GLU B O 1
ATOM 905 N N . LYS B 1 6 ? -9.719 -3.938 10.016 1 94.31 6 LYS B N 1
ATOM 906 C CA . LYS B 1 6 ? -8.812 -4.848 10.711 1 94.31 6 LYS B CA 1
ATOM 907 C C . LYS B 1 6 ? -7.504 -4.148 11.07 1 94.31 6 LYS B C 1
ATOM 909 O O . LYS B 1 6 ? -6.496 -4.805 11.328 1 94.31 6 LYS B O 1
ATOM 914 N N . LEU B 1 7 ? -7.371 -2.904 10.852 1 95.19 7 LEU B N 1
ATOM 915 C CA . LEU B 1 7 ? -6.258 -2.098 11.336 1 95.19 7 LEU B CA 1
ATOM 916 C C . LEU B 1 7 ? -6.738 -1.07 12.359 1 95.19 7 LEU B C 1
ATOM 918 O O . LEU B 1 7 ? -7.695 -0.337 12.109 1 95.19 7 LEU B O 1
ATOM 922 N N . ALA B 1 8 ? -6.168 -1.038 13.523 1 93.19 8 ALA B N 1
ATOM 923 C CA . ALA B 1 8 ? -6.547 -0.07 14.547 1 93.19 8 ALA B CA 1
ATOM 924 C C . ALA B 1 8 ? -6.336 1.359 14.055 1 93.19 8 ALA B C 1
ATOM 926 O O . ALA B 1 8 ? -5.254 1.705 13.578 1 93.19 8 ALA B O 1
ATOM 927 N N . PRO B 1 9 ? -7.371 2.145 14.133 1 94.75 9 PRO B N 1
ATOM 928 C CA . PRO B 1 9 ? -7.191 3.543 13.734 1 94.75 9 PRO B CA 1
ATOM 929 C C . PRO B 1 9 ? -6.309 4.324 14.703 1 94.75 9 PRO B C 1
ATOM 931 O O . PRO B 1 9 ? -6.293 4.031 15.906 1 94.75 9 PRO B O 1
ATOM 934 N N . ALA B 1 10 ? -5.547 5.285 14.148 1 95.88 10 ALA B N 1
ATOM 935 C CA . ALA B 1 10 ? -4.723 6.18 14.961 1 95.88 10 ALA B CA 1
ATOM 936 C C . ALA B 1 10 ? -3.793 5.395 15.875 1 95.88 10 ALA B C 1
ATOM 938 O O . ALA B 1 10 ? -3.715 5.668 17.078 1 95.88 10 ALA B O 1
ATOM 939 N N . LYS B 1 11 ? -3.209 4.406 15.383 1 97.44 11 LYS B N 1
ATOM 940 C CA . LYS B 1 11 ? -2.17 3.604 16.031 1 97.44 11 LYS B CA 1
ATOM 941 C C . LYS B 1 11 ? -1.056 3.262 15.039 1 97.44 11 LYS B C 1
ATOM 943 O O . LYS B 1 11 ? -1.324 2.834 13.914 1 97.44 11 LYS B O 1
ATOM 948 N N . VAL B 1 12 ? 0.203 3.459 15.484 1 98.69 12 VAL B N 1
ATOM 949 C CA . VAL B 1 12 ? 1.34 3.084 14.648 1 98.69 12 VAL B CA 1
ATOM 950 C C . VAL B 1 12 ? 1.521 1.568 14.672 1 98.69 12 VAL B C 1
ATOM 952 O O . VAL B 1 12 ? 1.638 0.969 15.75 1 98.69 12 VAL B O 1
ATOM 955 N N . VAL B 1 13 ? 1.552 0.988 13.523 1 98.44 13 VAL B N 1
ATOM 956 C CA . VAL B 1 13 ? 1.714 -0.461 13.469 1 98.44 13 VAL B CA 1
ATOM 957 C C . VAL B 1 13 ? 2.762 -0.826 12.422 1 98.44 13 VAL B C 1
ATOM 959 O O . VAL B 1 13 ? 3.1 -0.01 11.562 1 98.44 13 VAL B O 1
ATOM 962 N N . ASP B 1 14 ? 3.359 -1.973 12.562 1 98.44 14 ASP B N 1
ATOM 963 C CA . ASP B 1 14 ? 4.094 -2.648 11.5 1 98.44 14 ASP B CA 1
ATOM 964 C C . ASP B 1 14 ? 3.23 -3.713 10.82 1 98.44 14 ASP B C 1
ATOM 966 O O . ASP B 1 14 ? 2.85 -4.699 11.453 1 98.44 14 ASP B O 1
ATOM 970 N N . LEU B 1 15 ? 2.932 -3.537 9.555 1 98.56 15 LEU B N 1
ATOM 971 C CA . LEU B 1 15 ? 2.055 -4.48 8.859 1 98.56 15 LEU B CA 1
ATOM 972 C C . LEU B 1 15 ? 2.584 -5.902 8.984 1 98.56 15 LEU B C 1
ATOM 974 O O . LEU B 1 15 ? 1.806 -6.859 9 1 98.56 15 LEU B O 1
ATOM 978 N N . LYS B 1 16 ? 3.836 -6.074 9.125 1 98.5 16 LYS B N 1
ATOM 979 C CA . LYS B 1 16 ? 4.441 -7.395 9.289 1 98.5 16 LYS B CA 1
ATOM 980 C C . LYS B 1 16 ? 3.932 -8.086 10.555 1 98.5 16 LYS B C 1
ATOM 982 O O . LYS B 1 16 ? 3.744 -9.305 10.57 1 98.5 16 LYS B O 1
ATOM 987 N N . ASP B 1 17 ? 3.67 -7.258 11.523 1 97.94 17 ASP B N 1
ATOM 988 C CA . ASP B 1 17 ? 3.211 -7.809 12.789 1 97.94 17 ASP B CA 1
ATOM 989 C C . ASP B 1 17 ? 1.757 -8.266 12.695 1 97.94 17 ASP B C 1
ATOM 991 O O . ASP B 1 17 ? 1.298 -9.062 13.516 1 97.94 17 ASP B O 1
ATOM 995 N N . GLU B 1 18 ? 1.026 -7.738 11.727 1 97.69 18 GLU B N 1
ATOM 996 C CA . GLU B 1 18 ? -0.37 -8.117 11.531 1 97.69 18 GLU B CA 1
ATOM 997 C C . GLU B 1 18 ? -0.483 -9.508 10.914 1 97.69 18 GLU B C 1
ATOM 999 O O . GLU B 1 18 ? -1.525 -10.156 11.023 1 97.69 18 GLU B O 1
ATOM 1004 N N . VAL B 1 19 ? 0.553 -9.922 10.211 1 98.5 19 VAL B N 1
ATOM 1005 C CA . VAL B 1 19 ? 0.607 -11.234 9.57 1 98.5 19 VAL B CA 1
ATOM 1006 C C . VAL B 1 19 ? 1.983 -11.859 9.789 1 98.5 19 VAL B C 1
ATOM 1008 O O . VAL B 1 19 ? 2.764 -12.008 8.844 1 98.5 19 VAL B O 1
ATOM 1011 N N . PRO B 1 20 ? 2.34 -12.242 10.992 1 98.5 20 PRO B N 1
ATOM 1012 C CA . PRO B 1 20 ? 3.656 -12.836 11.242 1 98.5 20 PRO B CA 1
ATOM 1013 C C . PRO B 1 20 ? 3.912 -14.078 10.391 1 98.5 20 PRO B C 1
ATOM 1015 O O . PRO B 1 20 ? 2.965 -14.742 9.961 1 98.5 20 PRO B O 1
ATOM 1018 N N . ILE B 1 21 ? 5.184 -14.344 10.133 1 98.62 21 ILE B N 1
ATOM 1019 C CA . ILE B 1 21 ? 5.551 -15.57 9.438 1 98.62 21 ILE B CA 1
ATOM 1020 C C . ILE B 1 21 ? 5.328 -16.766 10.352 1 98.62 21 ILE B C 1
ATOM 1022 O O . ILE B 1 21 ? 5.789 -16.781 11.492 1 98.62 21 ILE B O 1
ATOM 1026 N N . GLU B 1 22 ? 4.5 -17.688 9.82 1 98.31 22 GLU B N 1
ATOM 1027 C CA . GLU B 1 22 ? 4.25 -18.938 10.547 1 98.31 22 GLU B CA 1
ATOM 1028 C C . GLU B 1 22 ? 4.707 -20.156 9.742 1 98.31 22 GLU B C 1
ATOM 1030 O O . GLU B 1 22 ? 4.543 -20.188 8.523 1 98.31 22 GLU B O 1
ATOM 1035 N N . GLU B 1 23 ? 5.148 -21.094 10.461 1 97.62 23 GLU B N 1
ATOM 1036 C CA . GLU B 1 23 ? 5.754 -22.25 9.82 1 97.62 23 GLU B CA 1
ATOM 1037 C C . GLU B 1 23 ? 4.758 -22.953 8.906 1 97.62 23 GLU B C 1
ATOM 1039 O O . GLU B 1 23 ? 3.648 -23.297 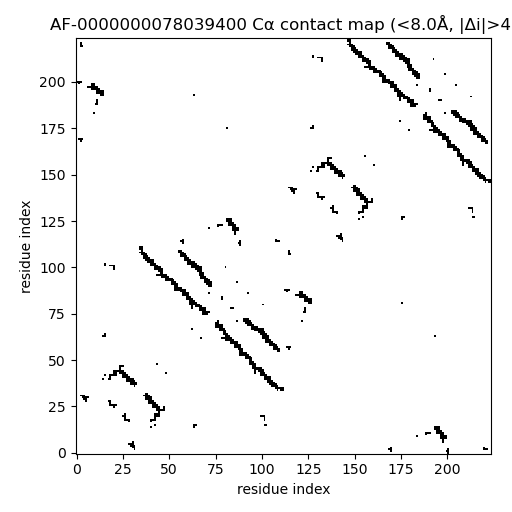9.32 1 97.62 23 GLU B O 1
ATOM 1044 N N . GLU B 1 24 ? 5.215 -23.078 7.676 1 97.5 24 GLU B N 1
ATOM 1045 C CA . GLU B 1 24 ? 4.508 -23.844 6.652 1 97.5 24 GLU B CA 1
ATOM 1046 C C . GLU B 1 24 ? 3.086 -23.312 6.457 1 97.5 24 GLU B C 1
ATOM 1048 O O . GLU B 1 24 ? 2.16 -24.094 6.219 1 97.5 24 GLU B O 1
ATOM 1053 N N . GLN B 1 25 ? 2.908 -22.047 6.664 1 97.19 25 GLN B N 1
ATOM 1054 C CA . GLN B 1 25 ? 1.572 -21.469 6.582 1 97.19 25 GLN B CA 1
ATOM 1055 C C . GLN B 1 25 ? 1.586 -20.156 5.801 1 97.19 25 GLN B C 1
ATOM 1057 O O . GLN B 1 25 ? 2.643 -19.562 5.613 1 97.19 25 GLN B O 1
ATOM 1062 N N . MET B 1 26 ? 0.532 -19.891 5.199 1 97.94 26 MET B N 1
ATOM 1063 C CA . MET B 1 26 ? 0.229 -18.562 4.695 1 97.94 26 MET B CA 1
ATOM 1064 C C . MET B 1 26 ? -0.808 -17.859 5.574 1 97.94 26 MET B C 1
ATOM 1066 O O . MET B 1 26 ? -1.818 -18.469 5.938 1 97.94 26 MET B O 1
ATOM 1070 N N . LEU B 1 27 ? -0.509 -16.719 6.051 1 98.44 27 LEU B N 1
ATOM 1071 C CA . LEU B 1 27 ? -1.487 -15.906 6.766 1 98.44 27 LEU B CA 1
ATOM 1072 C C . LEU B 1 27 ? -1.883 -14.68 5.945 1 98.44 27 LEU B C 1
ATOM 1074 O O . LEU B 1 27 ? -1.125 -14.234 5.078 1 98.44 27 LEU B O 1
ATOM 1078 N N . SER B 1 28 ? -3.029 -14.242 6.156 1 98.44 28 SER B N 1
ATOM 1079 C CA . SER B 1 28 ? -3.484 -13.039 5.469 1 98.44 28 SER B CA 1
ATOM 1080 C C . SER B 1 28 ? -4.41 -12.219 6.355 1 98.44 28 SER B C 1
ATOM 1082 O O . SER B 1 28 ? -4.973 -12.727 7.324 1 98.44 28 SER B O 1
ATOM 1084 N N . ARG B 1 29 ? -4.418 -11.023 6.141 1 98.44 29 ARG B N 1
ATOM 1085 C CA . ARG B 1 29 ? -5.34 -10.07 6.742 1 98.44 29 ARG B CA 1
ATOM 1086 C C . ARG B 1 29 ? -5.918 -9.125 5.691 1 98.44 29 ARG B C 1
ATOM 1088 O O . ARG B 1 29 ? -5.191 -8.328 5.102 1 98.44 29 ARG B O 1
ATOM 1095 N N . THR B 1 30 ? -7.25 -9.211 5.449 1 98.69 30 THR B N 1
ATOM 1096 C CA . THR B 1 30 ? -7.91 -8.383 4.441 1 98.69 30 THR B CA 1
ATOM 1097 C C . THR B 1 30 ? -8.32 -7.035 5.027 1 98.69 30 THR B C 1
ATOM 1099 O O . THR B 1 30 ? -9.062 -6.98 6.004 1 98.69 30 THR B O 1
ATOM 1102 N N . LEU B 1 31 ? -7.879 -6.027 4.422 1 98.75 31 LEU B N 1
ATOM 1103 C CA . LEU B 1 31 ? -8.141 -4.676 4.91 1 98.75 31 LEU B CA 1
ATOM 1104 C C . LEU B 1 31 ? -9.32 -4.051 4.176 1 98.75 31 LEU B C 1
ATOM 1106 O O . LEU B 1 31 ? -10.047 -3.232 4.746 1 98.75 31 LEU B O 1
ATOM 1110 N N . VAL B 1 32 ? -9.43 -4.344 2.92 1 98.69 32 VAL B N 1
ATOM 1111 C CA . VAL B 1 32 ? -10.516 -3.873 2.068 1 98.69 32 VAL B CA 1
ATOM 1112 C C . VAL B 1 32 ? -10.945 -4.984 1.115 1 98.69 32 VAL B C 1
ATOM 1114 O O . VAL B 1 32 ? -10.102 -5.633 0.49 1 98.69 32 VAL B O 1
ATOM 1117 N N . GLN B 1 33 ? -12.18 -5.234 1.016 1 97.75 33 GLN B N 1
ATOM 1118 C CA . GLN B 1 33 ? -12.766 -6.152 0.047 1 97.75 33 GLN B CA 1
ATOM 1119 C C . GLN B 1 33 ? -14.008 -5.543 -0.601 1 97.75 33 GLN B C 1
ATOM 1121 O O . GLN B 1 33 ? -15.094 -5.555 -0.013 1 97.75 33 GLN B O 1
ATOM 1126 N N . ARG B 1 34 ? -13.844 -4.984 -1.701 1 97.5 34 ARG B N 1
ATOM 1127 C CA . ARG B 1 34 ? -14.891 -4.402 -2.533 1 97.5 34 ARG B CA 1
ATOM 1128 C C . ARG B 1 34 ? -14.898 -5.023 -3.926 1 97.5 34 ARG B C 1
ATOM 1130 O O . ARG B 1 34 ? -13.961 -5.738 -4.293 1 97.5 34 ARG B O 1
ATOM 1137 N N . LYS B 1 35 ? -15.984 -4.793 -4.676 1 96.56 35 LYS B N 1
ATOM 1138 C CA . LYS B 1 35 ? -16.062 -5.289 -6.047 1 96.56 35 LYS B CA 1
ATOM 1139 C C . LYS B 1 35 ? -14.922 -4.738 -6.898 1 96.56 35 LYS B C 1
ATOM 1141 O O . LYS B 1 35 ? -14.398 -5.434 -7.77 1 96.56 35 LYS B O 1
ATOM 1146 N N . ASP B 1 36 ? -14.484 -3.465 -6.617 1 97.62 36 ASP B N 1
ATOM 1147 C CA . ASP B 1 36 ? -13.523 -2.814 -7.504 1 97.62 36 ASP B CA 1
ATOM 1148 C C . ASP B 1 36 ? -12.18 -2.617 -6.809 1 97.62 36 ASP B C 1
ATOM 1150 O O . ASP B 1 36 ? -11.289 -1.961 -7.348 1 97.62 36 ASP B O 1
ATOM 1154 N N . LEU B 1 37 ? -12.07 -3.158 -5.59 1 98.44 37 LEU B N 1
ATOM 1155 C CA . LEU B 1 37 ? -10.844 -2.934 -4.836 1 98.44 37 LEU B CA 1
ATOM 1156 C C . LEU B 1 37 ? -10.594 -4.07 -3.852 1 98.44 37 LEU B C 1
ATOM 1158 O O . LEU B 1 37 ? -11.508 -4.496 -3.145 1 98.44 37 LEU B O 1
ATOM 1162 N N . GLY B 1 38 ? -9.438 -4.586 -3.781 1 98.56 38 GLY B N 1
ATOM 1163 C CA . GLY B 1 38 ? -8.945 -5.465 -2.736 1 98.56 38 GLY B CA 1
ATOM 1164 C C . GLY B 1 38 ? -7.633 -4.996 -2.129 1 98.56 38 GLY B C 1
ATOM 1165 O O . GLY B 1 38 ? -6.738 -4.543 -2.844 1 98.56 38 GLY B O 1
ATOM 1166 N N . MET B 1 39 ? -7.508 -4.973 -0.851 1 98.88 39 MET B N 1
ATOM 1167 C CA . MET B 1 39 ? -6.277 -4.699 -0.119 1 98.88 39 MET B CA 1
ATOM 1168 C C . MET B 1 39 ? -6.039 -5.746 0.964 1 98.88 39 MET B C 1
ATOM 1170 O O . MET B 1 39 ? -6.891 -5.953 1.83 1 98.88 39 MET B O 1
ATOM 1174 N N . THR B 1 40 ? -4.973 -6.426 0.887 1 98.88 40 THR B N 1
ATOM 1175 C CA . THR B 1 40 ? -4.691 -7.531 1.798 1 98.88 40 THR B CA 1
ATOM 1176 C C . THR B 1 40 ? -3.213 -7.562 2.164 1 98.88 40 THR B C 1
ATOM 1178 O O . THR B 1 40 ? -2.352 -7.34 1.312 1 98.88 40 THR B O 1
ATOM 1181 N N . VAL B 1 41 ? -2.906 -7.84 3.41 1 98.88 41 VAL B N 1
ATOM 1182 C CA . VAL B 1 41 ? -1.547 -8.156 3.834 1 98.88 41 VAL B CA 1
ATOM 1183 C C . VAL B 1 41 ? -1.378 -9.672 3.934 1 98.88 41 VAL B C 1
ATOM 1185 O O . VAL B 1 41 ? -2.254 -10.367 4.453 1 98.88 41 VAL B O 1
ATOM 1188 N N . PHE B 1 42 ? -0.273 -10.164 3.393 1 98.88 42 PHE B N 1
ATOM 1189 C CA . PHE B 1 42 ? 0.005 -11.594 3.393 1 98.88 42 PHE B CA 1
ATOM 1190 C C . PHE B 1 42 ? 1.351 -11.883 4.047 1 98.88 42 PHE B C 1
ATOM 1192 O O . PHE B 1 42 ? 2.266 -11.055 3.988 1 98.88 42 PHE B O 1
ATOM 1199 N N . SER B 1 43 ? 1.443 -13.031 4.582 1 98.88 43 SER B N 1
ATOM 1200 C CA . SER B 1 43 ? 2.727 -13.656 4.879 1 98.88 43 SER B CA 1
ATOM 1201 C C . SER B 1 43 ? 2.777 -15.086 4.352 1 98.88 43 SER B C 1
ATOM 1203 O O . SER B 1 43 ? 1.786 -15.82 4.43 1 98.88 43 SER B O 1
ATOM 1205 N N . LEU B 1 44 ? 3.779 -15.43 3.793 1 98.88 44 LEU B N 1
ATOM 1206 C CA . LEU B 1 44 ? 4.027 -16.781 3.301 1 98.88 44 LEU B CA 1
ATOM 1207 C C . LEU B 1 44 ? 5.355 -17.312 3.828 1 98.88 44 LEU B C 1
ATOM 1209 O O . LEU B 1 44 ? 6.395 -16.672 3.678 1 98.88 44 LEU B O 1
ATOM 1213 N N . ASP B 1 45 ? 5.301 -18.469 4.449 1 98.81 45 ASP B N 1
ATOM 1214 C CA . ASP B 1 45 ? 6.551 -19.125 4.816 1 98.81 45 ASP B CA 1
ATOM 1215 C C . ASP B 1 45 ? 7.277 -19.656 3.58 1 98.81 45 ASP B C 1
ATOM 1217 O O . ASP B 1 45 ? 6.676 -19.781 2.512 1 98.81 45 ASP B O 1
ATOM 1221 N N . LYS B 1 46 ? 8.609 -19.812 3.766 1 98.44 46 LYS B N 1
ATOM 1222 C CA . LYS B 1 46 ? 9.414 -20.391 2.691 1 98.44 46 LYS B CA 1
ATOM 1223 C C . LYS B 1 46 ? 8.742 -21.625 2.107 1 98.44 46 LYS B C 1
ATOM 1225 O O . LYS B 1 46 ? 8.266 -22.484 2.85 1 98.44 46 LYS B O 1
ATOM 1230 N N . GLY B 1 47 ? 8.633 -21.656 0.812 1 97.75 47 GLY B N 1
ATOM 1231 C CA . GLY B 1 47 ? 8.102 -22.828 0.128 1 97.75 47 GLY B CA 1
ATOM 1232 C C . GLY B 1 47 ? 6.617 -22.719 -0.172 1 97.75 47 GLY B C 1
ATOM 1233 O O . GLY B 1 47 ? 6.094 -23.453 -1.004 1 97.75 47 GLY B O 1
ATOM 1234 N N . GLN B 1 48 ? 5.879 -21.859 0.474 1 98.38 48 GLN B N 1
ATOM 1235 C CA . GLN B 1 48 ? 4.473 -21.625 0.176 1 98.38 48 GLN B CA 1
ATOM 1236 C C . GLN B 1 48 ? 4.312 -20.828 -1.123 1 98.38 48 GLN B C 1
ATOM 1238 O O . GLN B 1 48 ? 5.273 -20.234 -1.62 1 98.38 48 GLN B O 1
ATOM 1243 N N . GLU B 1 49 ? 3.104 -20.938 -1.65 1 98.19 49 GLU B N 1
ATOM 1244 C CA . GLU B 1 49 ? 2.871 -20.25 -2.92 1 98.19 49 GLU B CA 1
ATOM 1245 C C . GLU B 1 49 ? 1.424 -19.781 -3.037 1 98.19 49 GLU B C 1
ATOM 1247 O O . GLU B 1 49 ? 0.545 -20.281 -2.332 1 98.19 49 GLU B O 1
ATOM 1252 N N . ILE B 1 50 ? 1.219 -18.75 -3.754 1 98.38 50 ILE B N 1
ATOM 1253 C CA . ILE B 1 50 ? -0.082 -18.406 -4.316 1 98.38 50 ILE B CA 1
ATOM 1254 C C . ILE B 1 50 ? -0.162 -18.891 -5.762 1 98.38 50 ILE B C 1
ATOM 1256 O O . ILE B 1 50 ? 0.584 -18.422 -6.625 1 98.38 50 ILE B O 1
ATOM 1260 N N . ALA B 1 51 ? -1.019 -19.734 -5.996 1 98.12 51 ALA B N 1
ATOM 1261 C CA . ALA B 1 51 ? -1.104 -20.453 -7.262 1 98.12 51 ALA B CA 1
ATOM 1262 C C . ALA B 1 51 ? -1.41 -19.5 -8.414 1 98.12 51 ALA B C 1
ATOM 1264 O O . ALA B 1 51 ? -1.971 -18.422 -8.203 1 98.12 51 ALA B O 1
ATOM 1265 N N . ARG B 1 52 ? -1.021 -19.953 -9.625 1 98.38 52 ARG B N 1
ATOM 1266 C CA . ARG B 1 52 ? -1.213 -19.172 -10.844 1 98.38 52 ARG B CA 1
ATOM 1267 C C . ARG B 1 52 ? -2.691 -18.875 -11.078 1 98.38 52 ARG B C 1
ATOM 1269 O O . ARG B 1 52 ? -3.527 -19.781 -11.023 1 98.38 52 ARG B O 1
ATOM 1276 N N . HIS B 1 53 ? -3.064 -17.625 -11.242 1 98.38 53 HIS B N 1
ATOM 1277 C CA . HIS B 1 53 ? -4.426 -17.172 -11.516 1 98.38 53 HIS B CA 1
ATOM 1278 C C . HIS B 1 53 ? -4.426 -15.828 -12.227 1 98.38 53 HIS B C 1
ATOM 1280 O O . HIS B 1 53 ? -3.367 -15.242 -12.461 1 98.38 53 HIS B O 1
ATOM 1286 N N . LYS B 1 54 ? -5.559 -15.359 -12.664 1 97.31 54 LYS B N 1
ATOM 1287 C CA . LYS B 1 54 ? -5.707 -14.039 -13.281 1 97.31 54 LYS B CA 1
ATOM 1288 C C . LYS B 1 54 ? -6.641 -13.156 -12.461 1 97.31 54 LYS B C 1
ATOM 1290 O O . LYS B 1 54 ? -7.535 -13.648 -11.773 1 97.31 54 LYS B O 1
ATOM 1295 N N . SER B 1 55 ? -6.398 -11.922 -12.445 1 96.69 55 SER B N 1
ATOM 1296 C CA . SER B 1 55 ? -7.266 -10.922 -11.82 1 96.69 55 SER B CA 1
ATOM 1297 C C . SER B 1 55 ? -7.887 -10 -12.859 1 96.69 55 SER B C 1
ATOM 1299 O O . SER B 1 55 ? -7.23 -9.625 -13.836 1 96.69 55 SER B O 1
ATOM 1301 N N . PRO B 1 56 ? -9.148 -9.641 -12.68 1 97.12 56 PRO B N 1
ATOM 1302 C CA . PRO B 1 56 ? -9.75 -8.656 -13.586 1 97.12 56 PRO B CA 1
ATOM 1303 C C . PRO B 1 56 ? -9.156 -7.262 -13.422 1 97.12 56 PRO B C 1
ATOM 1305 O O . PRO B 1 56 ? -9.453 -6.363 -14.219 1 97.12 56 PRO B O 1
ATOM 1308 N N . GLY B 1 57 ? -8.344 -6.984 -12.469 1 98.31 57 GLY B N 1
ATOM 1309 C CA . GLY B 1 57 ? -7.711 -5.703 -12.195 1 98.31 57 GLY B CA 1
ATOM 1310 C C . GLY B 1 57 ? -6.195 -5.789 -12.133 1 98.31 57 GLY B C 1
ATOM 1311 O O . GLY B 1 57 ? -5.625 -6.875 -12.219 1 98.31 57 GLY B O 1
ATOM 1312 N N . ASP B 1 58 ? -5.578 -4.648 -12.062 1 98.75 58 ASP B N 1
ATOM 1313 C CA . ASP B 1 58 ? -4.148 -4.586 -11.781 1 98.75 58 ASP B CA 1
ATOM 1314 C C . ASP B 1 58 ? -3.854 -4.938 -10.328 1 98.75 58 ASP B C 1
ATOM 1316 O O . ASP B 1 58 ? -4.578 -4.512 -9.422 1 98.75 58 ASP B O 1
ATOM 1320 N N . ALA B 1 59 ? -2.852 -5.715 -10.125 1 98.81 59 ALA B N 1
ATOM 1321 C CA . ALA B 1 59 ? -2.43 -6.094 -8.781 1 98.81 59 ALA B CA 1
ATOM 1322 C C . ALA B 1 59 ? -1.036 -5.555 -8.477 1 98.81 59 ALA B C 1
ATOM 1324 O O . ALA B 1 59 ? -0.085 -5.812 -9.219 1 98.81 59 ALA B O 1
ATOM 1325 N N . MET B 1 60 ? -0.934 -4.773 -7.477 1 98.88 60 MET B N 1
ATOM 1326 C CA . MET B 1 60 ? 0.339 -4.215 -7.027 1 98.88 60 MET B CA 1
ATOM 1327 C C . MET B 1 60 ? 0.829 -4.914 -5.766 1 98.88 60 MET B C 1
ATOM 1329 O O . MET B 1 60 ? 0.126 -4.941 -4.754 1 98.88 60 MET B O 1
ATOM 1333 N N . VAL B 1 61 ? 1.971 -5.473 -5.844 1 98.81 61 VAL B N 1
ATOM 1334 C CA . VAL B 1 61 ? 2.617 -6.164 -4.734 1 98.81 61 VAL B CA 1
ATOM 1335 C C . VAL B 1 61 ? 3.762 -5.312 -4.191 1 98.81 61 VAL B C 1
ATOM 133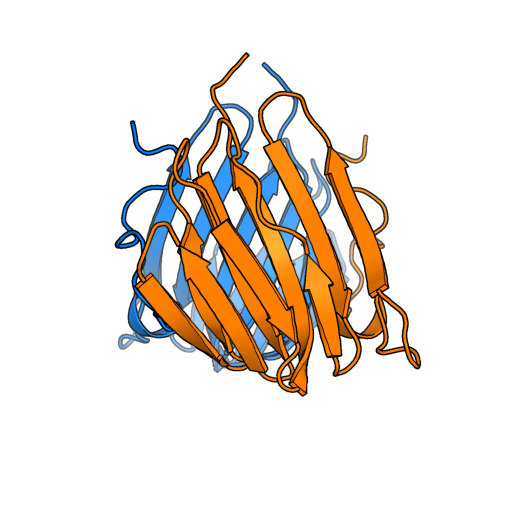7 O O . VAL B 1 61 ? 4.676 -4.941 -4.93 1 98.81 61 VAL B O 1
ATOM 1340 N N . ASN B 1 62 ? 3.701 -4.922 -3 1 98.88 62 ASN B N 1
ATOM 1341 C CA . ASN B 1 62 ? 4.809 -4.312 -2.273 1 98.88 62 ASN B CA 1
ATOM 1342 C C . ASN B 1 62 ? 5.355 -5.25 -1.199 1 98.88 62 ASN B C 1
ATOM 1344 O O . ASN B 1 62 ? 4.656 -5.574 -0.24 1 98.88 62 ASN B O 1
ATOM 1348 N N . LEU B 1 63 ? 6.57 -5.672 -1.374 1 98.81 63 LEU B N 1
ATOM 1349 C CA . LEU B 1 63 ? 7.141 -6.602 -0.406 1 98.81 63 LEU B CA 1
ATOM 1350 C C . LEU B 1 63 ? 7.594 -5.867 0.851 1 98.81 63 LEU B C 1
ATOM 1352 O O . LEU B 1 63 ? 8.312 -4.867 0.765 1 98.81 63 LEU B O 1
ATOM 1356 N N . LEU B 1 64 ? 7.156 -6.332 1.928 1 98.75 64 LEU B N 1
ATOM 1357 C CA . LEU B 1 64 ? 7.473 -5.727 3.215 1 98.75 64 LEU B CA 1
ATOM 1358 C C . LEU B 1 64 ? 8.695 -6.383 3.842 1 98.75 64 LEU B C 1
ATOM 1360 O O . LEU B 1 64 ? 9.43 -5.746 4.602 1 98.75 64 LEU B O 1
ATOM 1364 N N . SER B 1 65 ? 8.859 -7.613 3.631 1 98.62 65 SER B N 1
ATOM 1365 C CA . SER B 1 65 ? 10 -8.398 4.09 1 98.62 65 SER B CA 1
ATOM 1366 C C . SER B 1 65 ? 10.273 -9.578 3.158 1 98.62 65 SER B C 1
ATOM 1368 O O . SER B 1 65 ? 9.398 -9.984 2.391 1 98.62 65 SER B O 1
ATOM 1370 N N . GLY B 1 66 ? 11.492 -10.117 3.189 1 98.38 66 GLY B N 1
ATOM 1371 C CA . GLY B 1 66 ? 11.844 -11.352 2.516 1 98.38 66 GLY B CA 1
ATOM 1372 C C . GLY B 1 66 ? 12.031 -11.188 1.021 1 98.38 66 GLY B C 1
ATOM 1373 O O . GLY B 1 66 ? 12.562 -10.172 0.567 1 98.38 66 GLY B O 1
ATOM 1374 N N . GLN B 1 67 ? 11.742 -12.266 0.357 1 98.5 67 GLN B N 1
ATOM 1375 C CA . GLN B 1 67 ? 11.953 -12.328 -1.084 1 98.5 67 GLN B CA 1
ATOM 1376 C C . GLN B 1 67 ? 10.938 -13.25 -1.753 1 98.5 67 GLN B C 1
ATOM 1378 O O . GLN B 1 67 ? 10.711 -14.375 -1.293 1 98.5 67 GLN B O 1
ATOM 1383 N N . ALA B 1 68 ? 10.383 -12.781 -2.857 1 98.75 68 ALA B N 1
ATOM 1384 C CA . ALA B 1 68 ? 9.383 -13.539 -3.611 1 98.75 68 ALA B CA 1
ATOM 1385 C C . ALA B 1 68 ? 9.836 -13.75 -5.055 1 98.75 68 ALA B C 1
ATOM 1387 O O . ALA B 1 68 ? 10.414 -12.852 -5.672 1 98.75 68 ALA B O 1
ATOM 1388 N N . LYS B 1 69 ? 9.641 -14.891 -5.527 1 98.81 69 LYS B N 1
ATOM 1389 C CA . LYS B 1 69 ? 9.648 -15.125 -6.969 1 98.81 69 LYS B CA 1
ATOM 1390 C C . LYS B 1 69 ? 8.242 -14.961 -7.555 1 98.81 69 LYS B C 1
ATOM 1392 O O . LYS B 1 69 ? 7.32 -15.68 -7.172 1 98.81 69 LYS B O 1
ATOM 1397 N N . ILE B 1 70 ? 8.062 -14.062 -8.492 1 98.88 70 ILE B N 1
ATOM 1398 C CA . ILE B 1 70 ? 6.754 -13.758 -9.055 1 98.88 70 ILE B CA 1
ATOM 1399 C C . ILE B 1 70 ? 6.754 -14.039 -10.555 1 98.88 70 ILE B C 1
ATOM 1401 O O . ILE B 1 70 ? 7.621 -13.547 -11.281 1 98.88 70 ILE B O 1
ATOM 1405 N N . GLU B 1 71 ? 5.828 -14.805 -10.93 1 98.75 71 GLU B N 1
ATOM 1406 C CA . GLU B 1 71 ? 5.625 -15.094 -12.344 1 98.75 71 GLU B CA 1
ATOM 1407 C C . GLU B 1 71 ? 4.512 -14.234 -12.93 1 98.75 71 GLU B C 1
ATOM 1409 O O . GLU B 1 71 ? 3.416 -14.156 -12.367 1 98.75 71 GLU B O 1
ATOM 1414 N N . ILE B 1 72 ? 4.824 -13.602 -14.031 1 98.62 72 ILE B N 1
ATOM 1415 C CA . ILE B 1 72 ? 3.842 -12.844 -14.789 1 98.62 72 ILE B CA 1
ATOM 1416 C C . ILE B 1 72 ? 3.881 -13.273 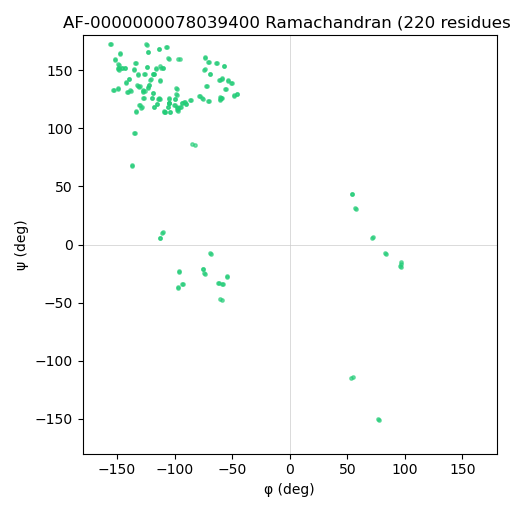-16.25 1 98.62 72 ILE B C 1
ATOM 1418 O O . ILE B 1 72 ? 4.867 -13.031 -16.953 1 98.62 72 ILE B O 1
ATOM 1422 N N . GLY B 1 73 ? 2.717 -13.797 -16.688 1 97.88 73 GLY B N 1
ATOM 1423 C CA . GLY B 1 73 ? 2.787 -14.406 -18 1 97.88 73 GLY B CA 1
ATOM 1424 C C . GLY B 1 73 ? 3.887 -15.438 -18.125 1 97.88 73 GLY B C 1
ATOM 1425 O O . GLY B 1 73 ? 3.896 -16.438 -17.391 1 97.88 73 GLY B O 1
ATOM 1426 N N . ASP B 1 74 ? 4.844 -15.148 -18.953 1 97.06 74 ASP B N 1
ATOM 1427 C CA . ASP B 1 74 ? 5.91 -16.109 -19.203 1 97.06 74 ASP B CA 1
ATOM 1428 C C . ASP B 1 74 ? 7.23 -15.633 -18.609 1 97.06 74 ASP B C 1
ATOM 1430 O O . ASP B 1 74 ? 8.281 -16.219 -18.859 1 97.06 74 ASP B O 1
ATOM 1434 N N . GLU B 1 75 ? 7.16 -14.609 -17.828 1 98.25 75 GLU B N 1
ATOM 1435 C CA . GLU B 1 75 ? 8.367 -14.031 -17.25 1 98.25 75 GLU B CA 1
ATOM 1436 C C . GLU B 1 75 ? 8.398 -14.234 -15.734 1 98.25 75 GLU B C 1
ATOM 1438 O O . GLU B 1 75 ? 7.352 -14.352 -15.102 1 98.25 75 GLU B O 1
ATOM 1443 N N . GLU B 1 76 ? 9.617 -14.266 -15.203 1 98.44 76 GLU B N 1
ATOM 1444 C CA . GLU B 1 76 ? 9.828 -14.414 -13.766 1 98.44 76 GLU B CA 1
ATOM 1445 C C . GLU B 1 76 ? 10.625 -13.234 -13.203 1 98.44 76 GLU B C 1
ATOM 1447 O O . GLU B 1 76 ? 11.578 -12.773 -13.828 1 98.44 76 GLU B O 1
ATOM 1452 N N . PHE B 1 77 ? 10.273 -12.828 -12.062 1 98.69 77 PHE B N 1
ATOM 1453 C CA . PHE B 1 77 ? 10.906 -11.703 -11.391 1 98.69 77 PHE B CA 1
ATOM 1454 C C . PHE B 1 77 ? 11.234 -12.047 -9.945 1 98.69 77 PHE B C 1
ATOM 1456 O O . PHE B 1 77 ? 10.438 -12.688 -9.258 1 98.69 77 PHE B O 1
ATOM 1463 N N . LEU B 1 78 ? 12.398 -11.664 -9.523 1 98.69 78 LEU B N 1
ATOM 1464 C CA . LEU B 1 78 ? 12.727 -11.695 -8.102 1 98.69 78 LEU B CA 1
ATOM 1465 C C . LEU B 1 78 ? 12.445 -10.344 -7.453 1 98.69 78 LEU B C 1
ATOM 1467 O O . LEU B 1 78 ? 12.969 -9.312 -7.895 1 98.69 78 LEU B O 1
ATOM 1471 N N . VAL B 1 79 ? 11.609 -10.336 -6.453 1 98.69 79 VAL B N 1
ATOM 1472 C CA . VAL B 1 79 ? 11.227 -9.109 -5.766 1 98.69 79 VAL B CA 1
ATOM 1473 C C . VAL B 1 79 ? 11.633 -9.195 -4.293 1 98.69 79 VAL B C 1
ATOM 1475 O O . VAL B 1 79 ? 11.289 -10.156 -3.604 1 98.69 79 VAL B O 1
ATOM 1478 N N . LYS B 1 80 ? 12.305 -8.164 -3.793 1 98.56 80 LYS B N 1
ATOM 1479 C CA . LYS B 1 80 ? 12.82 -8.164 -2.43 1 98.56 80 LYS B CA 1
ATOM 1480 C C . LYS B 1 80 ? 12.117 -7.125 -1.567 1 98.56 80 LYS B C 1
ATOM 1482 O O . LYS B 1 80 ? 11.398 -6.266 -2.086 1 98.56 80 LYS B O 1
ATOM 1487 N N . ALA B 1 81 ? 12.398 -7.27 -0.233 1 98.38 81 ALA B N 1
ATOM 1488 C CA . ALA B 1 81 ? 11.812 -6.32 0.711 1 98.38 81 ALA B CA 1
ATOM 1489 C C . ALA B 1 81 ? 12.008 -4.883 0.238 1 98.38 81 ALA B C 1
ATOM 1491 O O . ALA B 1 81 ? 13.109 -4.496 -0.147 1 98.38 81 ALA B O 1
ATOM 1492 N N . GLY B 1 82 ? 10.914 -4.16 0.215 1 98.06 82 GLY B N 1
ATOM 1493 C CA . GLY B 1 82 ? 10.977 -2.76 -0.174 1 98.06 82 GLY B CA 1
ATOM 1494 C C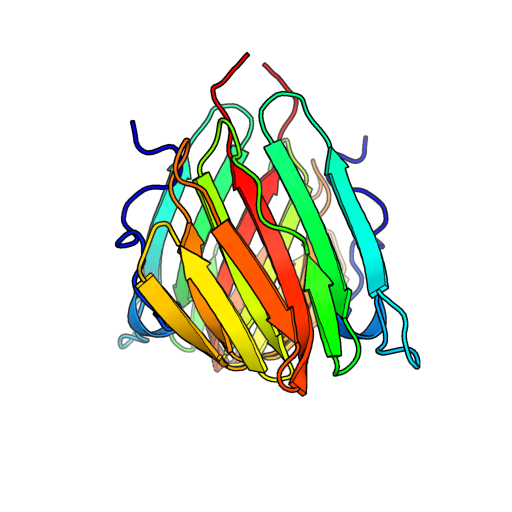 . GLY B 1 82 ? 10.641 -2.533 -1.637 1 98.06 82 GLY B C 1
ATOM 1495 O O . GLY B 1 82 ? 10.336 -1.409 -2.041 1 98.06 82 GLY B O 1
ATOM 1496 N N . GLN B 1 83 ? 10.672 -3.562 -2.426 1 98.62 83 GLN B N 1
ATOM 1497 C CA . GLN B 1 83 ? 10.414 -3.441 -3.857 1 98.62 83 GLN B CA 1
ATOM 1498 C C . GLN B 1 83 ? 8.961 -3.75 -4.184 1 98.62 83 GLN B C 1
ATOM 1500 O O . GLN B 1 83 ? 8.258 -4.363 -3.379 1 98.62 83 GLN B O 1
ATOM 1505 N N . THR B 1 84 ? 8.531 -3.268 -5.336 1 98.88 84 THR B N 1
ATOM 1506 C CA . THR B 1 84 ? 7.148 -3.359 -5.801 1 98.88 84 THR B CA 1
ATOM 1507 C C . THR B 1 84 ? 7.102 -3.865 -7.242 1 98.88 84 THR B C 1
ATOM 1509 O O . THR B 1 84 ? 7.996 -3.58 -8.039 1 98.88 84 THR B O 1
ATOM 1512 N N . ILE B 1 85 ? 6.09 -4.59 -7.543 1 98.81 85 ILE B N 1
ATOM 1513 C CA . ILE B 1 85 ? 5.84 -4.961 -8.93 1 98.81 85 ILE B C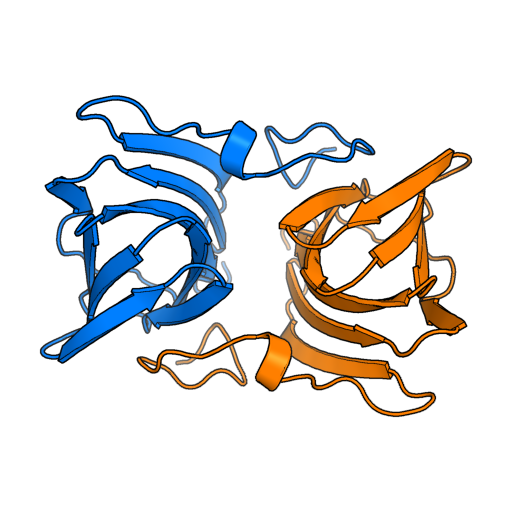A 1
ATOM 1514 C C . ILE B 1 85 ? 4.344 -4.891 -9.227 1 98.81 85 ILE B C 1
ATOM 1516 O O . ILE B 1 85 ? 3.52 -5.18 -8.352 1 98.81 85 ILE B O 1
ATOM 1520 N N . LEU B 1 86 ? 4.043 -4.438 -10.414 1 98.75 86 LEU B N 1
ATOM 1521 C CA . LEU B 1 86 ? 2.664 -4.383 -10.891 1 98.75 86 LEU B CA 1
ATOM 1522 C C . LEU B 1 86 ? 2.357 -5.566 -11.805 1 98.75 86 LEU B C 1
ATOM 1524 O O . LEU B 1 86 ? 3.023 -5.754 -12.828 1 98.75 86 LEU B O 1
ATOM 1528 N N . MET B 1 87 ? 1.403 -6.332 -11.414 1 98.69 87 MET B N 1
ATOM 1529 C CA . MET B 1 87 ? 0.903 -7.43 -12.234 1 98.69 87 MET B CA 1
ATOM 1530 C C . MET B 1 87 ? -0.355 -7.02 -12.992 1 98.69 87 MET B C 1
ATOM 1532 O O . MET B 1 87 ? -1.39 -6.746 -12.383 1 98.69 87 MET B O 1
ATOM 1536 N N . PRO B 1 88 ? -0.304 -7.031 -14.312 1 98.25 88 PRO B N 1
ATOM 1537 C CA . PRO B 1 88 ? -1.373 -6.418 -15.102 1 98.25 88 PRO B CA 1
ATOM 1538 C C . PRO B 1 88 ? -2.652 -7.25 -15.117 1 98.25 88 PRO B C 1
ATOM 1540 O O . PRO B 1 88 ? -2.594 -8.484 -15.102 1 98.25 88 PRO B O 1
ATOM 1543 N N . ALA B 1 89 ? -3.773 -6.512 -15.25 1 98.25 89 ALA B N 1
ATOM 1544 C CA . ALA B 1 89 ? -5.086 -7.137 -15.375 1 98.25 89 ALA B CA 1
ATOM 1545 C C . ALA B 1 89 ? -5.117 -8.125 -16.531 1 98.25 89 ALA B C 1
ATOM 1547 O O . ALA B 1 89 ? -4.594 -7.84 -17.609 1 98.25 89 ALA B O 1
ATOM 1548 N N . GLY B 1 90 ? -5.672 -9.258 -16.219 1 97.56 90 GLY B N 1
ATOM 1549 C CA . GLY B 1 90 ? -5.91 -10.227 -17.281 1 97.56 90 GLY B CA 1
ATOM 1550 C C . GLY B 1 90 ? -4.688 -11.062 -17.609 1 97.56 90 GLY B C 1
ATOM 1551 O O . GLY B 1 90 ? -4.754 -11.984 -18.422 1 97.56 90 GLY B O 1
ATOM 1552 N N . ILE B 1 91 ? -3.531 -10.812 -17.094 1 98.12 91 ILE B N 1
ATOM 1553 C CA . ILE B 1 91 ? -2.307 -11.578 -17.312 1 98.12 91 ILE B CA 1
ATOM 1554 C C . ILE B 1 91 ? -2.068 -12.531 -16.141 1 98.12 91 ILE B C 1
ATOM 1556 O O . ILE B 1 91 ? -2.016 -12.102 -14.992 1 98.12 91 ILE B O 1
ATOM 1560 N N . PRO B 1 92 ? -1.915 -13.789 -16.453 1 98.56 92 PRO B N 1
ATOM 1561 C CA . PRO B 1 92 ? -1.689 -14.75 -15.359 1 98.56 92 PRO B CA 1
ATOM 1562 C C . PRO B 1 92 ? -0.442 -14.43 -14.539 1 98.56 92 PRO B C 1
ATOM 1564 O O . PRO B 1 92 ? 0.575 -14.008 -15.102 1 98.56 92 PRO B O 1
ATOM 1567 N N . HIS B 1 93 ? -0.53 -14.664 -13.266 1 98.88 93 HIS B N 1
ATOM 1568 C CA . HIS B 1 93 ? 0.602 -14.445 -12.367 1 98.88 93 HIS B CA 1
ATOM 1569 C C . HIS B 1 93 ? 0.571 -15.414 -11.195 1 98.88 93 HIS B C 1
ATOM 1571 O O . HIS B 1 93 ? -0.482 -15.961 -10.867 1 98.88 93 HIS B O 1
ATOM 1577 N N . ALA B 1 94 ? 1.692 -15.703 -10.594 1 98.81 94 ALA B N 1
ATOM 1578 C CA . ALA B 1 94 ? 1.901 -16.562 -9.43 1 98.81 94 ALA B CA 1
ATOM 1579 C C . ALA B 1 94 ? 2.998 -16 -8.531 1 98.81 94 ALA B C 1
ATOM 1581 O O . ALA B 1 94 ? 3.891 -15.289 -8.992 1 98.81 94 ALA B O 1
ATOM 1582 N N . LEU B 1 95 ? 2.898 -16.297 -7.273 1 98.88 95 LEU B N 1
ATOM 1583 C CA . LEU B 1 95 ? 3.916 -15.898 -6.312 1 98.88 95 LEU B CA 1
ATOM 1584 C C . LEU B 1 95 ? 4.477 -17.109 -5.57 1 98.88 95 LEU B C 1
ATOM 1586 O O . LEU B 1 95 ? 3.723 -17.969 -5.129 1 98.88 95 LEU B O 1
ATOM 1590 N N . TYR B 1 96 ? 5.75 -17.156 -5.43 1 98.62 96 TYR B N 1
ATOM 1591 C CA . TYR B 1 96 ? 6.449 -18.234 -4.73 1 98.62 96 TYR B CA 1
ATOM 1592 C C . TYR B 1 96 ? 7.375 -17.672 -3.656 1 98.62 96 TYR B C 1
ATOM 1594 O O . TYR B 1 96 ? 8.133 -16.734 -3.912 1 98.62 96 TYR B O 1
ATOM 1602 N N . ALA B 1 97 ? 7.273 -18.25 -2.443 1 98.62 97 ALA B N 1
ATOM 1603 C CA . ALA B 1 97 ? 8.148 -17.828 -1.354 1 98.62 97 ALA B CA 1
ATOM 1604 C C . ALA B 1 97 ? 9.508 -18.516 -1.435 1 98.62 97 ALA B C 1
ATOM 1606 O O . ALA B 1 97 ? 9.742 -19.516 -0.759 1 98.62 97 ALA B O 1
ATOM 1607 N N . GLN B 1 98 ? 10.344 -17.891 -2.207 1 95.62 98 GLN B N 1
ATOM 1608 C CA . GLN B 1 98 ? 11.719 -18.375 -2.191 1 95.62 98 GLN B CA 1
ATOM 1609 C C . GLN B 1 98 ? 12.32 -18.266 -0.791 1 95.62 98 GLN B C 1
ATOM 1611 O O . GLN B 1 98 ? 13.055 -19.172 -0.359 1 95.62 98 GLN B O 1
ATOM 1616 N N . GLU B 1 99 ? 12.164 -17.203 -0.198 1 98.12 99 GLU B N 1
ATOM 1617 C CA . GLU B 1 99 ? 12.273 -16.938 1.234 1 98.12 99 GLU B CA 1
ATOM 1618 C C . GLU B 1 99 ? 10.938 -16.5 1.816 1 98.12 99 GLU B C 1
ATOM 1620 O O . GLU B 1 99 ? 10.086 -15.961 1.1 1 98.12 99 GLU B O 1
ATOM 1625 N N . ALA B 1 100 ? 10.852 -16.859 3.129 1 98.81 100 ALA B N 1
ATOM 1626 C CA . ALA B 1 100 ? 9.641 -16.312 3.754 1 98.81 100 ALA B CA 1
ATOM 1627 C C . ALA B 1 100 ? 9.5 -14.82 3.49 1 98.81 100 ALA B C 1
ATOM 1629 O O . ALA B 1 100 ? 10.492 -14.086 3.518 1 98.81 100 ALA B O 1
ATOM 1630 N N . PHE B 1 101 ? 8.281 -14.391 3.213 1 98.88 101 PHE B N 1
ATOM 1631 C CA . PHE B 1 101 ? 8.125 -12.961 2.951 1 98.88 101 PHE B CA 1
ATOM 1632 C C . PHE B 1 101 ? 6.762 -12.477 3.436 1 98.88 101 PHE B C 1
ATOM 1634 O O . PHE B 1 101 ? 5.875 -13.281 3.73 1 98.88 101 PHE B O 1
ATOM 1641 N N . GLN B 1 102 ? 6.594 -11.195 3.547 1 98.88 102 GLN B N 1
ATOM 1642 C CA . GLN B 1 102 ? 5.359 -10.461 3.809 1 98.88 102 GLN B CA 1
ATOM 1643 C C . GLN B 1 102 ? 5.133 -9.375 2.762 1 98.88 102 GLN B C 1
ATOM 1645 O O . GLN B 1 102 ? 6.094 -8.797 2.242 1 98.88 102 GLN B O 1
ATOM 1650 N N . MET B 1 103 ? 3.83 -9.141 2.457 1 98.88 103 MET B N 1
ATOM 1651 C CA . MET B 1 103 ? 3.551 -8.172 1.396 1 98.88 103 MET B CA 1
ATOM 1652 C C . MET B 1 103 ? 2.234 -7.449 1.653 1 98.88 103 MET B C 1
ATOM 1654 O O . MET B 1 103 ? 1.371 -7.957 2.373 1 98.88 103 MET B O 1
ATOM 1658 N N . LEU B 1 104 ? 2.186 -6.246 1.18 1 98.94 104 LEU B N 1
ATOM 1659 C CA . LEU B 1 104 ? 0.919 -5.559 0.946 1 98.94 104 LEU B CA 1
ATOM 1660 C C . LEU B 1 104 ? 0.468 -5.727 -0.501 1 98.94 104 LEU B C 1
ATOM 1662 O O . LEU B 1 104 ? 1.203 -5.383 -1.43 1 98.94 104 LEU B O 1
ATOM 1666 N N . LEU B 1 105 ? -0.691 -6.344 -0.742 1 98.94 105 LEU B N 1
ATOM 1667 C CA . LEU B 1 105 ? -1.306 -6.539 -2.051 1 98.94 105 LEU B CA 1
ATOM 1668 C C . LEU B 1 105 ? -2.486 -5.594 -2.244 1 98.94 105 LEU B C 1
ATOM 1670 O O . LEU B 1 105 ? -3.395 -5.551 -1.412 1 98.94 105 LEU B O 1
ATOM 1674 N N . VAL B 1 106 ? -2.449 -4.793 -3.246 1 98.94 106 VAL B N 1
ATOM 1675 C CA . VAL B 1 106 ? -3.576 -3.949 -3.631 1 98.94 106 VAL B CA 1
ATOM 1676 C C . VAL B 1 106 ? -4.043 -4.32 -5.035 1 98.94 106 VAL B C 1
ATOM 1678 O O . VAL B 1 106 ? -3.266 -4.266 -5.992 1 98.94 106 VAL B O 1
ATOM 1681 N N . VAL B 1 107 ? -5.238 -4.75 -5.164 1 98.81 107 VAL B N 1
ATOM 1682 C CA . VAL B 1 107 ? -5.84 -5.09 -6.453 1 98.81 107 VAL B CA 1
ATOM 1683 C C . VAL B 1 107 ? -6.891 -4.051 -6.824 1 98.81 107 VAL B C 1
ATOM 1685 O O . VAL B 1 107 ? -7.891 -3.889 -6.121 1 98.81 107 VAL B O 1
ATOM 1688 N N . VAL B 1 108 ? -6.656 -3.311 -7.848 1 98.81 108 VAL B N 1
ATOM 1689 C CA . VAL B 1 108 ? -7.578 -2.297 -8.344 1 98.81 108 VAL B CA 1
ATOM 1690 C C . VAL B 1 108 ? -8.289 -2.812 -9.594 1 98.81 108 VAL B C 1
ATOM 1692 O O . VAL B 1 108 ? -7.66 -3.055 -10.617 1 98.81 108 VAL B O 1
ATOM 1695 N N . LYS B 1 109 ? -9.547 -3.002 -9.469 1 98.19 109 LYS B N 1
ATOM 1696 C CA . LYS B 1 109 ? -10.383 -3.613 -10.508 1 98.19 109 LYS B CA 1
ATOM 1697 C C . LYS B 1 109 ? -11.258 -2.57 -11.188 1 98.19 109 LYS B C 1
ATOM 1699 O O . LYS B 1 109 ? -11.281 -1.406 -10.781 1 98.19 109 LYS B O 1
ATOM 1704 N N . PRO B 1 110 ? -11.938 -2.963 -12.32 1 95.62 110 PRO B N 1
ATOM 1705 C CA . PRO B 1 110 ? -12.844 -1.999 -12.945 1 95.62 110 PRO B CA 1
ATOM 1706 C C . PRO B 1 110 ? -13.867 -1.433 -11.969 1 95.62 110 PRO B C 1
ATOM 1708 O O . PRO B 1 110 ? -14.367 -2.156 -11.102 1 95.62 110 PRO B O 1
ATOM 1711 N N . GLU B 1 111 ? -14.117 -0.12 -12.156 1 92.38 111 GLU B N 1
ATOM 1712 C CA . GLU B 1 111 ? -15.125 0.511 -11.312 1 92.38 111 GLU B CA 1
ATOM 1713 C C . GLU B 1 111 ? -16.5 -0.135 -11.508 1 92.38 111 GLU B C 1
ATOM 1715 O O . GLU B 1 111 ? -16.844 -0.539 -12.617 1 92.38 111 GLU B O 1
ATOM 1720 N N . ALA B 1 112 ? -17.25 -0.303 -10.5 1 77.19 112 ALA B N 1
ATOM 1721 C CA . ALA B 1 112 ? -18.594 -0.87 -10.578 1 77.19 112 ALA B CA 1
ATOM 1722 C C . ALA B 1 112 ? -19.562 0.098 -11.258 1 77.19 112 ALA B C 1
ATOM 1724 O O . ALA B 1 112 ? -19.375 1.315 -11.203 1 77.19 112 ALA B O 1
#

Solvent-accessible surface area (backbone atoms only — not comparable to full-atom values): 11216 Å² total; per-residue (Å²): 129,78,54,54,42,94,56,66,65,76,39,81,40,47,67,57,74,74,24,56,78,39,87,86,33,72,39,68,44,68,29,34,84,52,93,32,34,36,30,36,36,35,8,28,14,53,75,38,67,48,74,74,46,66,41,85,20,22,34,36,40,35,27,68,34,45,29,36,39,37,33,48,68,93,44,77,43,79,45,39,49,61,24,30,37,30,44,51,42,69,42,41,32,30,40,34,20,77,33,43,28,27,31,46,38,40,34,32,30,63,80,128,132,80,56,54,41,95,56,64,64,77,41,81,39,46,67,58,72,74,23,53,78,39,87,85,33,72,38,69,42,68,30,34,83,53,94,33,35,36,29,34,36,35,9,27,13,53,75,39,67,47,73,76,46,66,42,86,20,22,34,37,40,36,27,69,34,47,28,34,40,36,33,48,69,94,42,78,41,81,44,40,49,62,22,30,36,31,43,50,42,71,43,41,31,30,40,33,19,76,32,42,27,28,31,44,37,40,33,32,31,64,79,127

Radius of gyration: 16.67 Å; Cα contacts (8 Å, |Δi|>4): 674; chains: 2; bounding box: 35×46×39 Å

Nearest PDB structures (foldseek):
  1yhf-assembly1_A  TM=1.000E+00  e=8.101E-18  Streptococcus pyogenes M1 GAS
  2ozj-assembly2_B-3  TM=9.498E-01  e=2.792E-10  Desulfitobacterium hafniense DCB-2
  3rns-assembly1_A  TM=9.771E-01  e=1.715E-09  Leptotrichia buccalis C-1013-b
  7zyb-assembly1_A  TM=7.960E-01  e=5.519E-08  Bacteroides eggerthii DSM 20697
  2pfw-assembly1_B  TM=7.878E-01  e=3.215E-07  Shewanella frigidimarina NCIMB 400